Protein AF-A0A7J2YDC9-F1 (afdb_monomer_lite)

Radius of gyration: 21.72 Å; chains: 1; bounding box: 52×31×66 Å

pLDDT: mean 90.83, std 6.41, range [56.09, 98.0]

Sequence (246 aa):
MRIKGLKQSTKDVDLVVERKRSFILMKNALEKMGYRALAPREVPEVDKRLEPSGIFAKEGYPRVDIFMGLICNKFKLSPGMIQRSEKKTFGKLELYLICKEDLFLLKSITGREADDIDMVTLARSGKFDWRIVVQELYQQERLVRQHFCHPVLDSLESVMEQLGIKVPVYRELVNHATDFAIVRVLQRMRKKLTISEIARSIGDVKEYEVRRRLQQLERKKIVSTSKLKGKKVYGLGRNADVFMRG

Foldseek 3Di:
DVVVVLDPDDQAAEAEDADPVVVVVVVVVLVVVVWDWDDPVRDDPLVVQQVFPTWTDDPPDHIYGYHYQDGRLQFGCDPLQQVPWDWDDDPPDIDTHGALLVLLLVLLQSLDPVSLVVNLSSVPPDDDDPVSNVVRQVVSCLVNLHHRLVSNLVSVVSSCVVVVDDDPCNVVSVLLVLLLLQLVVQVVVVDWAALVRSCVSSPPDDSVSSVVSQVVCVVVQQKPWDDDPNGITIHGGPCVVVSSSD

Structure (mmCIF, N/CA/C/O backbone):
data_AF-A0A7J2YDC9-F1
#
_entry.id   AF-A0A7J2YDC9-F1
#
loop_
_atom_site.group_PDB
_atom_site.id
_atom_site.type_symbol
_atom_site.label_atom_id
_atom_site.label_alt_id
_atom_site.label_comp_id
_atom_site.label_asym_id
_atom_site.label_entity_id
_atom_site.label_seq_id
_atom_site.pdbx_PDB_ins_code
_atom_site.Cartn_x
_atom_site.Cartn_y
_atom_site.Cartn_z
_atom_site.occupancy
_atom_site.B_iso_or_equiv
_atom_site.auth_seq_id
_atom_site.auth_comp_id
_atom_site.auth_asym_id
_atom_site.auth_atom_id
_atom_site.pdbx_PDB_model_num
ATOM 1 N N . MET A 1 1 ? -15.360 -3.287 8.229 1.00 87.44 1 MET A N 1
ATOM 2 C CA . MET A 1 1 ? -16.443 -3.694 7.292 1.00 87.44 1 MET A CA 1
ATOM 3 C C . MET A 1 1 ? -17.818 -3.823 7.957 1.00 87.44 1 MET A C 1
ATOM 5 O O . MET A 1 1 ? -18.749 -3.207 7.458 1.00 87.44 1 MET A O 1
ATOM 9 N N . ARG A 1 2 ? -17.969 -4.543 9.084 1.00 89.88 2 ARG A N 1
ATOM 10 C CA . ARG A 1 2 ? -19.268 -4.761 9.767 1.00 89.88 2 ARG A CA 1
ATOM 11 C C . ARG A 1 2 ? -20.047 -3.479 10.110 1.00 89.88 2 ARG A C 1
ATOM 13 O O . ARG A 1 2 ? -21.208 -3.373 9.749 1.00 89.88 2 ARG A O 1
ATOM 20 N N . ILE A 1 3 ? -19.403 -2.475 10.719 1.00 88.88 3 ILE A N 1
ATOM 21 C CA . ILE A 1 3 ? -20.049 -1.182 11.061 1.00 88.88 3 ILE A CA 1
ATOM 22 C C . ILE A 1 3 ? -20.595 -0.452 9.816 1.00 88.88 3 ILE A C 1
ATOM 24 O O . ILE A 1 3 ? -21.535 0.330 9.919 1.00 88.88 3 ILE A O 1
ATOM 28 N N . LYS A 1 4 ? -20.031 -0.725 8.632 1.00 88.12 4 LYS A N 1
ATOM 29 C CA . LYS A 1 4 ? -20.489 -0.179 7.346 1.00 88.12 4 LYS A CA 1
ATOM 30 C C . LYS A 1 4 ? -21.572 -1.043 6.672 1.00 88.12 4 LYS A C 1
ATOM 32 O O . LYS A 1 4 ? -21.893 -0.795 5.519 1.00 88.12 4 LYS A O 1
ATOM 37 N N . GLY A 1 5 ? -22.091 -2.077 7.341 1.00 89.06 5 GLY A N 1
ATOM 38 C CA . GLY A 1 5 ? -23.116 -2.977 6.794 1.00 89.06 5 GLY A CA 1
ATOM 39 C C . GLY A 1 5 ? -22.616 -3.955 5.724 1.00 89.06 5 GLY A C 1
ATOM 40 O O . GLY A 1 5 ? -23.420 -4.623 5.090 1.00 89.06 5 GLY A O 1
ATOM 41 N N . LEU A 1 6 ? -21.298 -4.063 5.516 1.00 88.25 6 LEU A N 1
ATOM 42 C CA . LEU A 1 6 ? -20.710 -4.887 4.446 1.00 88.25 6 LEU A CA 1
ATOM 43 C C . LEU A 1 6 ? -20.487 -6.355 4.843 1.00 88.25 6 LEU A C 1
ATOM 45 O O . LEU A 1 6 ? -20.097 -7.165 4.012 1.00 88.25 6 LEU A O 1
ATOM 49 N N . LYS A 1 7 ? -20.669 -6.692 6.124 1.00 86.56 7 LYS A N 1
ATOM 50 C CA . LYS A 1 7 ? -20.532 -8.050 6.666 1.00 86.56 7 LYS A CA 1
ATOM 51 C C . LYS A 1 7 ? -21.511 -8.266 7.808 1.00 86.56 7 LYS A C 1
ATOM 53 O O . LYS A 1 7 ? -21.705 -7.358 8.614 1.00 86.56 7 LYS A O 1
ATOM 58 N N . GLN A 1 8 ? -22.023 -9.491 7.920 1.00 82.38 8 GLN A N 1
ATOM 59 C CA . GLN A 1 8 ? -22.908 -9.905 9.013 1.00 82.38 8 GLN A CA 1
ATOM 60 C C . GLN A 1 8 ? -22.147 -10.073 10.340 1.00 82.38 8 GLN A C 1
ATOM 62 O O . GLN A 1 8 ? -22.589 -9.607 11.392 1.00 82.38 8 GLN A O 1
ATOM 67 N N . SER A 1 9 ? -20.951 -10.665 10.293 1.00 82.31 9 SER A N 1
ATOM 68 C CA . SER A 1 9 ? -20.110 -10.915 11.468 1.00 82.31 9 SER A CA 1
ATOM 69 C C . SER A 1 9 ? -18.644 -10.542 11.222 1.00 82.31 9 SER A C 1
ATOM 71 O O . SER A 1 9 ? -18.210 -10.324 10.089 1.00 82.31 9 SER A O 1
ATOM 73 N N . THR A 1 10 ? -17.887 -10.400 12.312 1.00 81.56 10 THR A N 1
ATOM 74 C CA . THR A 1 10 ? -16.430 -10.215 12.295 1.00 81.56 10 THR A CA 1
ATOM 75 C C . THR A 1 10 ? -15.836 -11.051 13.420 1.00 81.56 10 THR A C 1
ATOM 77 O O . THR A 1 10 ? -16.389 -11.046 14.521 1.00 81.56 10 THR A O 1
ATOM 80 N N . LYS A 1 11 ? -14.770 -11.800 13.125 1.00 82.00 11 LYS A N 1
ATOM 81 C CA . LYS A 1 11 ? -14.039 -12.587 14.132 1.00 82.00 11 LYS A CA 1
ATOM 82 C C . LYS A 1 11 ? -13.163 -11.680 14.995 1.00 82.00 11 LYS A C 1
ATOM 84 O O . LYS A 1 11 ? -13.139 -11.829 16.213 1.00 82.00 11 LYS A O 1
ATOM 89 N N . ASP A 1 12 ? -12.569 -10.679 14.351 1.00 87.19 12 ASP A N 1
ATOM 90 C CA . ASP A 1 12 ? -11.615 -9.758 14.955 1.00 87.19 12 ASP A CA 1
ATOM 91 C C . ASP A 1 12 ? -12.038 -8.296 14.717 1.00 87.19 12 ASP A C 1
ATOM 93 O O . ASP A 1 12 ? -12.837 -7.984 13.818 1.00 87.19 12 ASP A O 1
ATOM 97 N N . VAL A 1 13 ? -11.530 -7.397 15.557 1.00 91.12 13 VAL A N 1
ATOM 98 C CA . VAL A 1 13 ? -11.676 -5.942 15.479 1.00 91.12 13 VAL A CA 1
ATOM 99 C C . VAL A 1 13 ? -10.283 -5.330 15.389 1.00 91.12 13 VAL A C 1
ATOM 101 O O . VAL A 1 13 ? -9.575 -5.237 16.388 1.00 91.12 13 VAL A O 1
ATOM 104 N N . ASP A 1 14 ? -9.920 -4.873 14.195 1.00 91.44 14 ASP A N 1
ATOM 105 C CA . ASP A 1 14 ? -8.660 -4.172 13.958 1.00 91.44 14 ASP A CA 1
ATOM 106 C C . ASP A 1 14 ? -8.790 -2.683 14.301 1.00 91.44 14 ASP A C 1
ATOM 108 O O . ASP A 1 14 ? -9.638 -1.968 13.753 1.00 91.44 14 ASP A O 1
ATOM 112 N N . LEU A 1 15 ? -7.929 -2.198 15.192 1.00 93.06 15 LEU A N 1
ATOM 113 C CA . LEU A 1 15 ? -7.826 -0.797 15.583 1.00 93.06 15 LEU A CA 1
ATOM 114 C C . LEU A 1 15 ? -6.444 -0.258 15.238 1.00 93.06 15 LEU A C 1
ATOM 116 O O . LEU A 1 15 ? -5.428 -0.892 15.502 1.00 93.06 15 LEU A O 1
ATOM 120 N N . VAL A 1 16 ? -6.397 0.962 14.714 1.00 93.00 16 VAL A N 1
ATOM 121 C CA . VAL A 1 16 ? -5.142 1.676 14.472 1.00 93.00 16 VAL A CA 1
ATOM 122 C C . VAL A 1 16 ? -5.115 2.913 15.350 1.00 93.00 16 VAL A C 1
ATOM 124 O O . VAL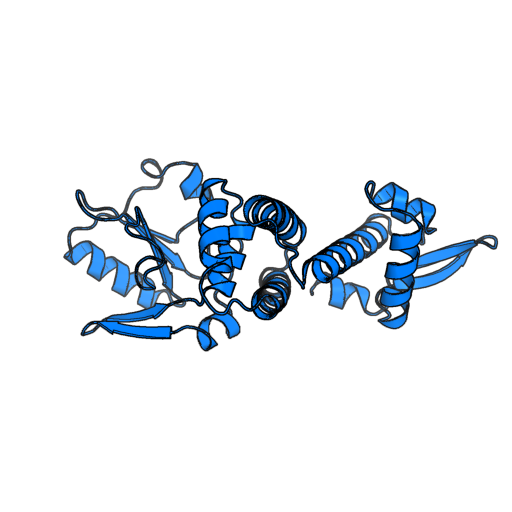 A 1 16 ? -6.082 3.673 15.395 1.00 93.00 16 VAL A O 1
ATOM 127 N N . VAL A 1 17 ? -4.007 3.120 16.056 1.00 91.88 17 VAL A N 1
ATOM 128 C CA . VAL A 1 17 ? -3.798 4.288 16.912 1.00 91.88 17 VAL A CA 1
ATOM 129 C C . VAL A 1 17 ? -2.500 4.997 16.546 1.00 91.88 17 VAL A C 1
ATOM 131 O O . VAL A 1 17 ? -1.451 4.382 16.378 1.00 91.88 17 VAL A O 1
ATOM 134 N N . GLU A 1 18 ? -2.551 6.324 16.451 1.00 86.75 18 GLU A N 1
ATOM 135 C CA . GLU A 1 18 ? -1.384 7.123 16.050 1.00 86.75 18 GLU A CA 1
ATOM 136 C C . GLU A 1 18 ? -0.359 7.302 17.174 1.00 86.75 18 GLU A C 1
ATOM 138 O O . GLU A 1 18 ? 0.821 7.536 16.923 1.00 86.75 18 GLU A O 1
ATOM 143 N N . ARG A 1 19 ? -0.806 7.252 18.435 1.00 90.19 19 ARG A N 1
ATOM 144 C CA . ARG A 1 19 ? 0.005 7.650 19.591 1.00 90.19 19 ARG A CA 1
ATOM 145 C C . ARG A 1 19 ? -0.026 6.596 20.684 1.00 90.19 19 ARG A C 1
ATOM 147 O O . ARG A 1 19 ? -1.080 6.057 21.021 1.00 90.19 19 ARG A O 1
ATOM 154 N N . LYS A 1 20 ? 1.116 6.437 21.357 1.00 92.88 20 LYS A N 1
ATOM 155 C CA . LYS A 1 20 ? 1.276 5.565 22.531 1.00 92.88 20 LYS A CA 1
ATOM 156 C C . LYS A 1 20 ? 0.263 5.856 23.640 1.00 92.88 20 LYS A C 1
ATOM 158 O O . LYS A 1 20 ? -0.226 4.934 24.282 1.00 92.88 20 LYS A O 1
ATOM 163 N N . ARG A 1 21 ? -0.107 7.126 23.843 1.00 94.38 21 ARG A N 1
ATOM 164 C CA . ARG A 1 21 ? -1.148 7.500 24.815 1.00 94.38 21 ARG A CA 1
ATOM 165 C C . ARG A 1 21 ? -2.501 6.862 24.476 1.00 94.38 21 ARG A C 1
ATOM 167 O O . ARG A 1 21 ? -3.140 6.321 25.371 1.00 94.38 21 ARG A O 1
ATOM 174 N N . SER A 1 22 ? -2.912 6.889 23.208 1.00 92.88 22 SER A N 1
ATOM 175 C CA . SER A 1 22 ? -4.166 6.275 22.753 1.00 92.88 22 SER A CA 1
ATOM 176 C C . SER A 1 22 ? -4.128 4.755 22.891 1.00 92.88 22 SER A C 1
ATOM 178 O O . SER A 1 22 ? -5.105 4.168 23.346 1.00 92.88 22 SER A O 1
ATOM 180 N N . PHE A 1 23 ? -2.982 4.132 22.593 1.00 94.56 23 PHE A N 1
ATOM 181 C CA . PHE A 1 23 ? -2.767 2.704 22.839 1.00 94.56 23 PHE A CA 1
ATOM 182 C C . PHE A 1 23 ? -2.976 2.339 24.315 1.00 94.56 23 PHE A C 1
ATOM 184 O O . PHE A 1 23 ? -3.757 1.445 24.621 1.00 94.56 23 PHE A O 1
ATOM 191 N N . ILE A 1 24 ? -2.330 3.062 25.238 1.00 95.50 24 ILE A N 1
ATOM 192 C CA . ILE A 1 24 ? -2.439 2.804 26.684 1.00 95.50 24 ILE A CA 1
ATOM 193 C C . ILE A 1 24 ? -3.881 2.992 27.171 1.00 95.50 24 ILE A C 1
ATOM 195 O O . ILE A 1 24 ? -4.385 2.170 27.933 1.00 95.50 24 ILE A O 1
ATOM 199 N N . LEU A 1 25 ? -4.560 4.053 26.725 1.00 95.00 25 LEU A N 1
ATOM 200 C CA . LEU A 1 25 ? -5.958 4.293 27.089 1.00 95.00 25 LEU A CA 1
ATOM 201 C C . LEU A 1 25 ? -6.875 3.169 26.590 1.00 95.00 25 LEU A C 1
ATOM 203 O O . LEU A 1 25 ? -7.718 2.703 27.354 1.00 95.00 25 LEU A O 1
ATOM 207 N N . MET A 1 26 ? -6.686 2.710 25.348 1.00 94.56 26 MET A N 1
ATOM 208 C CA . MET A 1 26 ? -7.468 1.611 24.779 1.00 94.56 26 MET A CA 1
ATOM 209 C C . MET A 1 26 ? -7.196 0.292 25.504 1.00 94.56 26 MET A C 1
ATOM 211 O O . MET A 1 26 ? -8.136 -0.386 25.905 1.00 94.56 26 MET A O 1
ATOM 215 N N . LYS A 1 27 ? -5.920 -0.029 25.753 1.00 95.94 27 LYS A N 1
ATOM 216 C CA . LYS A 1 27 ? -5.506 -1.196 26.539 1.00 95.94 27 LYS A CA 1
ATOM 217 C C . LYS A 1 27 ? -6.213 -1.225 27.897 1.00 95.94 27 LYS A C 1
ATOM 219 O O . LYS A 1 27 ? -6.891 -2.196 28.214 1.00 95.94 27 LYS A O 1
ATOM 224 N N . ASN A 1 28 ? -6.103 -0.143 28.669 1.00 96.25 28 ASN A N 1
ATOM 225 C CA . ASN A 1 28 ? -6.690 -0.071 30.008 1.00 96.25 28 ASN A CA 1
ATOM 226 C C . ASN A 1 28 ? -8.223 -0.186 29.971 1.00 96.25 28 ASN A C 1
ATOM 228 O O . ASN A 1 28 ? -8.826 -0.723 30.898 1.00 96.25 28 ASN A O 1
ATOM 232 N N . ALA A 1 29 ? -8.870 0.343 28.927 1.00 95.69 29 ALA A N 1
ATOM 233 C CA . ALA A 1 29 ? -10.311 0.206 28.743 1.00 95.69 29 ALA A CA 1
ATOM 234 C C . ALA A 1 29 ? -10.708 -1.248 28.440 1.00 95.69 29 ALA A C 1
ATOM 236 O O . ALA A 1 29 ? -11.622 -1.765 29.078 1.00 95.69 29 ALA A O 1
ATOM 237 N N . LEU A 1 30 ? -9.993 -1.921 27.533 1.00 96.38 30 LEU A N 1
ATOM 238 C CA . LEU A 1 30 ? -10.213 -3.332 27.207 1.00 96.38 30 LEU A CA 1
ATOM 239 C C . LEU A 1 30 ? -10.017 -4.230 28.436 1.00 96.38 30 LEU A C 1
ATOM 241 O O . LEU A 1 30 ? -10.878 -5.058 28.728 1.00 96.38 30 LEU A O 1
ATOM 245 N N . GLU A 1 31 ? -8.947 -4.019 29.205 1.00 96.44 31 GLU A N 1
ATOM 246 C CA . GLU A 1 31 ? -8.682 -4.764 30.445 1.00 96.44 31 GLU A CA 1
ATOM 247 C C . GLU A 1 31 ? -9.806 -4.577 31.473 1.00 96.44 31 GLU A C 1
ATOM 249 O O . GLU A 1 31 ? -10.312 -5.553 32.025 1.00 96.44 31 GLU A O 1
ATOM 254 N N . LYS A 1 32 ? -10.299 -3.344 31.661 1.00 96.75 32 LYS A N 1
ATOM 255 C CA . LYS A 1 32 ? -11.465 -3.068 32.524 1.00 96.75 32 LYS A CA 1
ATOM 256 C C . LYS A 1 32 ? -12.760 -3.716 32.028 1.00 96.75 32 LYS A C 1
ATOM 258 O O . LYS A 1 32 ? -13.646 -3.986 32.832 1.00 96.75 32 LYS A O 1
ATOM 263 N N . MET A 1 33 ? -12.884 -3.966 30.726 1.00 95.62 33 MET A N 1
ATOM 264 C CA . MET A 1 33 ? -14.012 -4.695 30.131 1.00 95.62 33 MET A CA 1
ATOM 265 C C . MET A 1 33 ? -13.858 -6.225 30.228 1.00 95.62 33 MET A C 1
ATOM 267 O O . MET A 1 33 ? -14.744 -6.961 29.774 1.00 95.62 33 MET A O 1
ATOM 271 N N . GLY A 1 34 ? -12.758 -6.711 30.811 1.00 97.06 34 GLY A N 1
ATOM 272 C CA . GLY A 1 34 ? -12.459 -8.130 30.995 1.00 97.06 34 GLY A CA 1
ATOM 273 C C . GLY A 1 34 ? -11.733 -8.781 29.818 1.00 97.06 34 GLY A C 1
ATOM 274 O O . GLY A 1 34 ? -11.721 -10.005 29.727 1.00 97.06 34 GLY A O 1
ATOM 275 N N . TYR A 1 35 ? -11.160 -8.000 28.897 1.00 97.62 35 TYR A N 1
ATOM 276 C CA . TYR A 1 35 ? -10.233 -8.544 27.904 1.00 97.62 35 TYR A CA 1
ATOM 277 C C . TYR A 1 35 ? -8.864 -8.797 28.527 1.00 97.62 35 TYR A C 1
ATOM 279 O O . TYR A 1 35 ? -8.388 -8.025 29.356 1.00 97.62 35 TYR A O 1
ATOM 287 N N . ARG A 1 36 ? -8.190 -9.844 28.057 1.00 96.25 36 ARG A N 1
ATOM 288 C CA . ARG A 1 36 ? -6.817 -10.173 28.432 1.00 96.25 36 ARG A CA 1
ATOM 289 C C . ARG A 1 36 ? -5.886 -9.952 27.247 1.00 96.25 36 ARG A C 1
ATOM 291 O O . ARG A 1 36 ? -6.188 -10.388 26.138 1.00 96.25 36 ARG A O 1
ATOM 298 N N . ALA A 1 37 ? -4.741 -9.318 27.491 1.00 94.50 37 ALA A N 1
ATOM 299 C CA . ALA A 1 37 ? -3.659 -9.272 26.513 1.00 94.50 37 ALA A CA 1
ATOM 300 C C . ALA A 1 37 ? -3.081 -10.683 26.298 1.00 94.50 37 ALA A C 1
ATOM 302 O O . ALA A 1 37 ? -2.731 -11.368 27.265 1.00 94.50 37 ALA A O 1
ATOM 303 N N . LEU A 1 38 ? -2.980 -11.119 25.043 1.00 92.88 38 LEU A N 1
ATOM 304 C CA . LEU A 1 38 ? -2.372 -12.401 24.696 1.00 92.88 38 LEU A CA 1
ATOM 305 C C . LEU A 1 38 ? -0.846 -12.296 24.720 1.00 92.88 38 LEU A C 1
ATOM 307 O O . LEU A 1 38 ? -0.263 -11.351 24.184 1.00 92.88 38 LEU A O 1
ATOM 311 N N . ALA A 1 39 ? -0.188 -13.281 25.327 1.00 88.00 39 ALA A N 1
ATOM 312 C CA . ALA A 1 39 ? 1.258 -13.418 25.245 1.00 88.00 39 ALA A CA 1
ATOM 313 C C . ALA A 1 39 ? 1.664 -13.901 23.840 1.00 88.00 39 ALA A C 1
ATOM 315 O O . ALA A 1 39 ? 0.905 -14.640 23.213 1.00 88.00 39 ALA A O 1
ATOM 316 N N . PRO A 1 40 ? 2.884 -13.597 23.355 1.00 83.06 40 PRO A N 1
ATOM 317 C CA . PRO A 1 40 ? 3.324 -14.004 22.018 1.00 83.06 40 PRO A CA 1
ATOM 318 C C . PRO A 1 40 ? 3.157 -15.502 21.734 1.00 83.06 40 PRO A C 1
ATOM 320 O O . PRO A 1 40 ? 2.786 -15.886 20.634 1.00 83.06 40 PRO A O 1
ATOM 323 N N . ARG A 1 41 ? 3.368 -16.367 22.731 1.00 85.31 41 ARG A N 1
ATOM 324 C CA . ARG A 1 41 ? 3.188 -17.824 22.600 1.00 85.31 41 ARG A CA 1
ATOM 325 C C . ARG A 1 41 ? 1.744 -18.269 22.325 1.00 85.31 41 ARG A C 1
ATOM 327 O O . ARG A 1 41 ? 1.544 -19.385 21.874 1.00 85.31 41 ARG A O 1
ATOM 334 N N . GLU A 1 42 ? 0.762 -17.421 22.615 1.00 86.06 42 GLU A N 1
ATOM 335 C CA . GLU A 1 42 ? -0.672 -17.704 22.457 1.00 86.06 42 GLU A CA 1
ATOM 336 C C . GLU A 1 42 ? -1.220 -17.214 21.108 1.00 86.06 42 GLU A C 1
ATOM 338 O O . GLU A 1 42 ? -2.369 -17.483 20.770 1.00 86.06 42 GLU A O 1
ATOM 343 N N . VAL A 1 43 ? -0.413 -16.475 20.342 1.00 84.06 43 VAL A N 1
ATOM 344 C CA . VAL A 1 43 ? -0.810 -15.884 19.062 1.00 84.06 43 VAL A CA 1
ATOM 345 C C . VAL A 1 43 ? -0.441 -16.843 17.922 1.00 84.06 43 VAL A C 1
ATOM 347 O O . VAL A 1 43 ? 0.712 -17.281 17.862 1.00 84.06 43 VAL A O 1
ATOM 350 N N . PRO A 1 44 ? -1.360 -17.161 16.992 1.00 82.56 44 PRO A N 1
ATOM 351 C CA . PRO A 1 44 ? -1.036 -17.944 15.802 1.00 82.56 44 PRO A CA 1
ATOM 352 C C . PRO A 1 44 ? 0.068 -17.293 14.956 1.00 82.56 44 PRO A C 1
ATOM 354 O O . PRO A 1 44 ? 0.099 -16.074 14.794 1.00 82.56 44 PRO A O 1
ATOM 357 N N . GLU A 1 45 ? 0.947 -18.092 14.343 1.00 80.38 45 GLU A N 1
ATOM 358 C CA . GLU A 1 45 ? 2.058 -17.576 13.517 1.00 80.38 45 GLU A CA 1
ATOM 359 C C . GLU A 1 45 ? 1.596 -16.677 12.363 1.00 80.38 45 GLU A C 1
ATOM 361 O O . GLU A 1 45 ? 2.258 -15.698 12.023 1.00 80.38 45 GLU A O 1
ATOM 366 N N . VAL A 1 46 ? 0.435 -16.974 11.776 1.00 75.00 46 VAL A N 1
ATOM 367 C CA . VAL A 1 46 ? -0.158 -16.154 10.709 1.00 75.00 46 VAL A CA 1
ATOM 368 C C . VAL A 1 46 ? -0.513 -14.742 11.182 1.00 75.00 46 VAL A C 1
ATOM 370 O O . VAL A 1 46 ? -0.337 -13.792 10.424 1.00 75.00 46 VAL A O 1
ATOM 373 N N . ASP A 1 47 ? -0.936 -14.595 12.439 1.00 77.94 47 ASP A N 1
ATOM 374 C CA . ASP A 1 47 ? -1.296 -13.310 13.042 1.00 77.94 47 ASP A CA 1
ATOM 375 C C . ASP A 1 47 ? -0.058 -12.576 13.574 1.00 77.94 47 ASP A C 1
ATOM 377 O O . ASP A 1 47 ? 0.025 -11.352 13.482 1.00 77.94 47 ASP A O 1
ATOM 381 N N . LYS A 1 48 ? 0.960 -13.311 14.051 1.00 77.12 48 LYS A N 1
ATOM 382 C CA . LYS A 1 48 ? 2.252 -12.724 14.453 1.00 77.12 48 LYS A CA 1
ATOM 383 C C . LYS A 1 48 ? 2.908 -11.943 13.324 1.00 77.12 48 LYS A C 1
ATOM 385 O O . LYS A 1 48 ? 3.469 -10.885 13.578 1.00 77.12 48 LYS A O 1
ATOM 390 N N . ARG A 1 49 ? 2.801 -12.425 12.080 1.00 75.88 49 ARG A N 1
ATOM 391 C CA . ARG A 1 49 ? 3.350 -11.748 10.889 1.00 75.88 49 ARG A CA 1
ATOM 392 C C . ARG A 1 49 ? 2.736 -10.371 10.628 1.00 75.88 49 ARG A C 1
ATOM 394 O O . ARG A 1 49 ? 3.334 -9.579 9.906 1.00 75.88 49 ARG A O 1
ATOM 401 N N . LEU A 1 50 ? 1.554 -10.091 11.180 1.00 77.25 50 LEU A N 1
ATOM 402 C CA . LEU A 1 50 ? 0.913 -8.780 11.081 1.00 77.25 50 LEU A CA 1
ATOM 403 C C . LEU A 1 50 ? 1.483 -7.788 12.113 1.00 77.25 50 LEU A C 1
ATOM 405 O O . LEU A 1 50 ? 1.253 -6.589 11.991 1.00 77.25 50 LEU A O 1
ATOM 409 N N . GLU A 1 51 ? 2.230 -8.267 13.110 1.00 81.19 51 GLU A N 1
ATOM 410 C CA . GLU A 1 51 ? 2.852 -7.472 14.179 1.00 81.19 51 GLU A CA 1
ATOM 411 C C . GLU A 1 51 ? 1.938 -6.393 14.801 1.00 81.19 51 GLU A C 1
ATOM 413 O O . GLU A 1 51 ? 2.304 -5.215 14.884 1.00 81.19 51 GLU A O 1
ATOM 418 N N . PRO A 1 52 ? 0.730 -6.758 15.274 1.00 84.25 52 PRO A N 1
ATOM 419 C CA . PRO A 1 52 ? -0.051 -5.848 16.098 1.00 84.25 52 PRO A CA 1
ATOM 420 C C . PRO A 1 52 ? 0.729 -5.482 17.366 1.00 84.25 52 PRO A C 1
ATOM 422 O O . PRO A 1 52 ? 1.392 -6.307 17.993 1.00 84.25 52 PRO A O 1
ATOM 425 N N . SER A 1 53 ? 0.604 -4.227 17.788 1.00 90.00 53 SER A N 1
ATOM 426 C CA . SER A 1 53 ? 1.207 -3.717 19.024 1.00 90.00 53 SER A CA 1
ATOM 427 C C . SER A 1 53 ? 0.558 -4.298 20.285 1.00 90.00 53 SER A C 1
ATOM 429 O O . SER A 1 53 ? 1.143 -4.235 21.366 1.00 90.00 53 SER A O 1
ATOM 431 N N . GLY A 1 54 ? -0.648 -4.855 20.166 1.00 91.94 54 GLY A N 1
ATOM 432 C CA . GLY A 1 54 ? -1.284 -5.657 21.204 1.00 91.94 54 GLY A CA 1
ATOM 433 C C . GLY A 1 54 ? -2.474 -6.439 20.659 1.00 91.94 54 GLY A C 1
ATOM 434 O O . GLY A 1 54 ? -3.229 -5.917 19.844 1.00 91.94 54 GLY A O 1
ATOM 435 N N . ILE A 1 55 ? -2.637 -7.672 21.136 1.00 94.44 55 ILE A N 1
ATOM 436 C CA . ILE A 1 55 ? -3.780 -8.538 20.833 1.00 94.44 55 ILE A CA 1
ATOM 437 C C . ILE A 1 55 ? -4.525 -8.800 22.134 1.00 94.44 55 ILE A C 1
ATOM 439 O O . ILE A 1 55 ? -3.921 -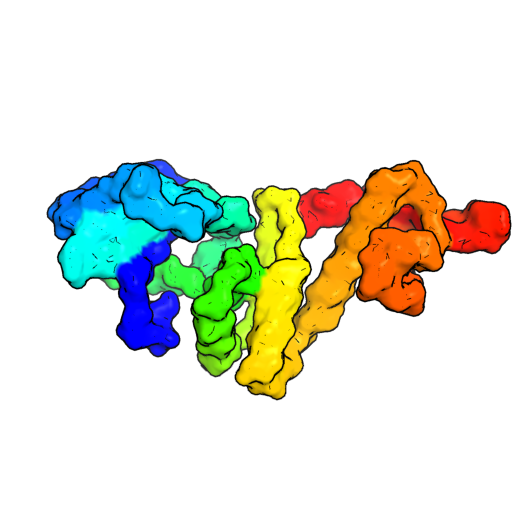9.211 23.127 1.00 94.44 55 ILE A O 1
ATOM 443 N N . PHE A 1 56 ? -5.833 -8.574 22.123 1.00 95.94 56 PHE A N 1
ATOM 444 C CA . PHE A 1 56 ? -6.692 -8.685 23.292 1.00 95.94 56 PHE A CA 1
ATOM 445 C C . PHE A 1 56 ? -7.844 -9.638 23.005 1.00 95.94 56 PHE A C 1
ATOM 447 O O . PHE A 1 56 ? -8.554 -9.482 22.015 1.00 95.94 56 PHE A O 1
ATOM 454 N N . ALA A 1 57 ? -8.062 -10.609 23.888 1.00 95.31 57 ALA A N 1
ATOM 455 C CA . ALA A 1 57 ? -9.127 -11.593 23.739 1.00 95.31 57 ALA A CA 1
ATOM 456 C C . ALA A 1 57 ? -10.002 -11.662 24.991 1.00 95.31 57 ALA A C 1
ATOM 458 O O . ALA A 1 57 ? -9.529 -11.483 26.116 1.00 95.31 57 ALA A O 1
ATOM 459 N N . LYS A 1 58 ? -11.285 -11.945 24.776 1.00 95.06 58 LYS A N 1
ATOM 460 C CA . LYS A 1 58 ? -12.270 -12.232 25.815 1.00 95.06 58 LYS A CA 1
ATOM 461 C C . LYS A 1 58 ? -13.205 -13.313 25.291 1.00 95.06 58 LYS A C 1
ATOM 463 O O . LYS A 1 58 ? -13.710 -13.199 24.178 1.00 95.06 58 LYS A O 1
ATOM 468 N N . GLU A 1 59 ? -13.429 -14.350 26.085 1.00 92.62 59 GLU A N 1
ATOM 469 C CA . GLU A 1 59 ? -14.313 -15.449 25.703 1.00 92.62 59 GLU A CA 1
ATOM 470 C C . GLU A 1 59 ? -15.728 -14.941 25.383 1.00 92.62 59 GLU A C 1
ATOM 472 O O . GLU A 1 59 ? -16.267 -14.092 26.094 1.00 92.62 59 GLU A O 1
ATOM 477 N N . GLY A 1 60 ? -16.306 -15.420 24.278 1.00 91.44 60 GLY A N 1
ATOM 478 C CA . GLY A 1 60 ? -17.619 -14.983 23.791 1.00 91.44 60 GLY A CA 1
ATOM 479 C C . GLY A 1 60 ? -17.638 -13.622 23.080 1.00 91.44 60 GLY A C 1
ATOM 480 O O . GLY A 1 60 ? -18.703 -13.194 22.635 1.00 91.44 60 GLY A O 1
ATOM 481 N N . TYR A 1 61 ? -16.493 -12.947 22.930 1.00 92.56 61 TYR A N 1
ATOM 482 C CA . TYR A 1 61 ? -16.380 -11.661 22.235 1.00 92.56 61 TYR A CA 1
ATOM 483 C C . TYR A 1 61 ? -15.326 -11.703 21.114 1.00 92.56 61 TYR A C 1
ATOM 485 O O . TYR A 1 61 ? -14.395 -12.507 21.175 1.00 92.56 61 TYR A O 1
ATOM 493 N N . PRO A 1 62 ? -15.442 -10.836 20.086 1.00 92.31 62 PRO A N 1
ATOM 494 C CA . PRO A 1 62 ? -14.416 -10.704 19.054 1.00 92.31 62 PRO A CA 1
ATOM 495 C C . PRO A 1 62 ? -13.047 -10.345 19.639 1.00 92.31 62 PRO A C 1
ATOM 497 O O . PRO A 1 62 ? -12.964 -9.537 20.565 1.00 92.31 62 PRO A O 1
ATOM 500 N N . ARG A 1 63 ? -11.973 -10.890 19.061 1.00 93.25 63 ARG A N 1
ATOM 501 C CA . ARG A 1 63 ? -10.597 -10.471 19.371 1.00 93.25 63 ARG A CA 1
ATOM 502 C C . ARG A 1 63 ? -10.394 -9.014 18.955 1.00 93.25 63 ARG A C 1
ATOM 504 O O . ARG A 1 63 ? -11.002 -8.560 17.989 1.00 93.25 63 ARG A O 1
ATOM 511 N N . VAL A 1 64 ? -9.542 -8.278 19.661 1.00 94.94 64 VAL A N 1
ATOM 512 C CA . VAL A 1 64 ? -9.181 -6.898 19.317 1.00 94.94 64 VAL A CA 1
ATOM 513 C C . VAL A 1 64 ? -7.683 -6.813 19.059 1.00 94.94 64 VAL A C 1
ATOM 515 O O . VAL A 1 64 ? -6.884 -7.039 19.970 1.00 94.94 64 VAL A O 1
ATOM 518 N N . ASP A 1 65 ? -7.321 -6.425 17.841 1.00 93.38 65 ASP A N 1
ATOM 519 C CA . ASP A 1 65 ? -5.937 -6.261 17.402 1.00 93.38 65 ASP A CA 1
ATOM 520 C C . ASP A 1 65 ? -5.645 -4.763 17.283 1.00 93.38 65 ASP A C 1
ATOM 522 O O . ASP A 1 65 ? -6.333 -4.041 16.561 1.00 93.38 65 ASP A O 1
ATOM 526 N N . ILE A 1 66 ? -4.652 -4.262 18.020 1.00 94.31 66 ILE A N 1
ATOM 527 C CA . ILE A 1 66 ? -4.294 -2.840 18.019 1.00 94.31 66 ILE A CA 1
ATOM 528 C C . ILE A 1 66 ? -2.940 -2.643 17.348 1.00 94.31 66 ILE A C 1
ATOM 530 O O . ILE A 1 66 ? -1.922 -3.135 17.831 1.00 94.31 66 ILE A O 1
ATOM 534 N N . PHE A 1 67 ? -2.914 -1.840 16.291 1.00 92.75 67 PHE A N 1
ATOM 535 C CA . PHE A 1 67 ? -1.723 -1.438 15.552 1.00 92.75 67 PHE A CA 1
ATOM 536 C C . PHE A 1 67 ? -1.323 -0.004 15.912 1.00 92.75 67 PHE A C 1
ATOM 538 O O . PHE A 1 67 ? -2.155 0.907 15.896 1.00 92.75 67 PHE A O 1
ATOM 545 N N . MET A 1 68 ? -0.044 0.219 16.215 1.00 90.06 68 MET A N 1
ATOM 546 C CA . MET A 1 68 ? 0.517 1.545 16.471 1.00 90.06 68 MET A CA 1
ATOM 547 C C . MET A 1 68 ? 1.668 1.826 15.502 1.00 90.06 68 MET A C 1
ATOM 549 O O . MET A 1 68 ? 2.671 1.118 15.476 1.00 90.06 68 MET A O 1
ATOM 553 N N . GLY A 1 69 ? 1.546 2.902 14.724 1.00 80.69 69 GLY A N 1
ATOM 554 C CA . GLY A 1 69 ? 2.556 3.314 13.745 1.00 80.69 69 GLY A CA 1
ATOM 555 C C . GLY A 1 69 ? 2.443 2.580 12.406 1.00 80.69 69 GLY A C 1
ATOM 556 O O . GLY A 1 69 ? 2.048 3.203 11.419 1.00 80.69 69 GLY A O 1
ATOM 557 N N . LEU A 1 70 ? 2.786 1.287 12.370 1.00 83.31 70 LEU A N 1
ATOM 558 C CA . LEU A 1 70 ? 2.628 0.434 11.186 1.00 83.31 70 LEU A CA 1
ATOM 559 C C . LEU A 1 70 ? 1.417 -0.493 11.328 1.00 83.31 70 LEU A C 1
ATOM 561 O O . LEU A 1 70 ? 1.159 -1.037 12.398 1.00 83.31 70 LEU A O 1
ATOM 565 N N . ILE A 1 71 ? 0.692 -0.685 10.229 1.00 85.12 71 ILE A N 1
ATOM 566 C CA . ILE A 1 71 ? -0.408 -1.641 10.104 1.00 85.12 71 ILE A CA 1
ATOM 567 C C . ILE A 1 71 ? 0.128 -2.833 9.310 1.00 85.12 71 ILE A C 1
ATOM 569 O O . ILE A 1 71 ? 0.604 -2.661 8.181 1.00 85.12 71 ILE A O 1
ATOM 573 N N . CYS A 1 72 ? 0.072 -4.034 9.890 1.00 80.62 72 CYS A N 1
ATOM 574 C CA . CYS A 1 72 ? 0.519 -5.269 9.235 1.00 80.62 72 CYS A CA 1
ATOM 575 C C . CYS A 1 72 ? 1.974 -5.220 8.720 1.00 80.62 72 CYS A C 1
ATOM 577 O O . CYS A 1 72 ? 2.275 -5.840 7.703 1.00 80.62 72 CYS A O 1
ATOM 579 N N . ASN A 1 73 ? 2.849 -4.414 9.341 1.00 77.75 73 ASN A N 1
ATOM 580 C CA . ASN A 1 73 ? 4.223 -4.128 8.892 1.00 77.75 73 ASN A CA 1
ATOM 581 C C . ASN A 1 73 ? 4.405 -3.614 7.458 1.00 77.75 73 ASN A C 1
ATOM 583 O O . ASN A 1 73 ? 5.526 -3.552 6.953 1.00 77.75 73 ASN A O 1
ATOM 587 N N . LYS A 1 74 ? 3.319 -3.212 6.800 1.00 82.06 74 LYS A N 1
ATOM 588 C CA . LYS A 1 74 ? 3.334 -2.798 5.392 1.00 82.06 74 LYS A CA 1
ATOM 589 C C . LYS A 1 74 ? 2.748 -1.406 5.179 1.00 82.06 74 LYS A C 1
ATOM 591 O O . LYS A 1 74 ? 3.141 -0.724 4.243 1.00 82.06 74 LYS A O 1
ATOM 596 N N . PHE A 1 75 ? 1.844 -0.971 6.054 1.00 86.06 75 PHE A N 1
ATOM 597 C CA . PHE A 1 75 ? 1.085 0.270 5.904 1.00 86.06 75 PHE A CA 1
ATOM 598 C C . PHE A 1 75 ? 1.396 1.281 6.991 1.00 86.06 75 PHE A C 1
ATOM 600 O O . PHE A 1 75 ? 1.653 0.914 8.134 1.00 86.06 75 PHE A O 1
ATOM 607 N N . LYS A 1 76 ? 1.260 2.563 6.664 1.00 89.75 76 LYS A N 1
ATOM 608 C CA . LYS A 1 76 ? 1.109 3.640 7.648 1.00 89.75 76 LYS A CA 1
ATOM 609 C C . LYS A 1 76 ? -0.281 4.240 7.534 1.00 89.75 76 LYS A C 1
ATOM 611 O O . LYS A 1 76 ? -0.822 4.345 6.438 1.00 89.75 76 LYS A O 1
ATOM 616 N N . LEU A 1 77 ? -0.834 4.703 8.651 1.00 90.19 77 LEU A N 1
ATOM 617 C CA . LEU A 1 77 ? -2.029 5.540 8.608 1.00 90.19 77 LEU A CA 1
ATOM 618 C C . LEU A 1 77 ? -1.658 6.889 7.970 1.00 90.19 77 LEU A C 1
ATOM 620 O O . LEU A 1 77 ? -0.990 7.711 8.596 1.00 90.19 77 LEU A O 1
ATOM 624 N N . SER A 1 78 ? -2.008 7.082 6.698 1.00 92.31 78 SER A N 1
ATOM 625 C CA . SER A 1 78 ? -1.623 8.282 5.953 1.00 92.31 78 SER A CA 1
ATOM 626 C C . SER A 1 78 ? -2.582 9.449 6.227 1.00 92.31 78 SER A C 1
ATOM 628 O O . SER A 1 78 ? -3.747 9.228 6.573 1.00 92.31 78 SER A O 1
ATOM 630 N N . PRO A 1 79 ? -2.151 10.706 6.007 1.00 92.31 79 PRO A N 1
ATOM 631 C CA . PRO A 1 79 ? -3.055 11.854 6.074 1.00 92.31 79 PRO A CA 1
ATOM 632 C C . PRO A 1 79 ? -4.272 11.720 5.148 1.00 92.31 79 PRO A C 1
ATOM 634 O O . PRO A 1 79 ? -5.363 12.154 5.508 1.00 92.31 79 PRO A O 1
ATOM 637 N N . GLY A 1 80 ? -4.103 11.081 3.983 1.00 94.31 80 GLY A N 1
ATOM 638 C CA . GLY A 1 80 ? -5.190 10.826 3.039 1.00 94.31 80 GLY A CA 1
ATOM 639 C C . GLY A 1 80 ? -6.238 9.870 3.608 1.00 94.31 80 GLY A C 1
ATOM 640 O O . GLY A 1 80 ? -7.430 10.171 3.552 1.00 94.31 80 GLY A O 1
ATOM 641 N N . MET A 1 81 ? -5.798 8.768 4.223 1.00 94.50 81 MET A N 1
ATOM 642 C CA . MET A 1 81 ? -6.696 7.816 4.889 1.00 94.50 81 MET A CA 1
ATOM 643 C C . MET A 1 81 ? -7.478 8.477 6.028 1.00 94.50 81 MET A C 1
ATOM 645 O O . MET A 1 81 ? -8.682 8.263 6.166 1.00 94.50 81 MET A O 1
ATOM 649 N N . ILE A 1 82 ? -6.806 9.312 6.831 1.00 92.75 82 ILE A N 1
ATOM 650 C CA . ILE A 1 82 ? -7.438 10.049 7.934 1.00 92.75 82 ILE A CA 1
ATOM 651 C C . ILE A 1 82 ? -8.493 11.013 7.388 1.00 92.75 82 ILE A C 1
ATOM 653 O O . ILE A 1 82 ? -9.626 11.015 7.865 1.00 92.75 82 ILE A O 1
ATOM 657 N N . GLN A 1 83 ? -8.158 11.795 6.361 1.00 95.44 83 GLN A N 1
ATOM 658 C CA . GLN A 1 83 ? -9.073 12.772 5.772 1.00 95.44 83 GLN A CA 1
ATOM 659 C C . GLN A 1 83 ? -10.335 12.124 5.185 1.00 95.44 83 GLN A C 1
ATOM 661 O O . GLN A 1 83 ? -11.418 12.694 5.279 1.00 95.44 83 GLN A O 1
ATOM 666 N N . ARG A 1 84 ? -10.204 10.935 4.585 1.00 95.75 84 ARG A N 1
ATOM 667 C CA . ARG A 1 84 ? -11.328 10.177 4.010 1.00 95.75 84 ARG A CA 1
ATOM 668 C C . ARG A 1 84 ? -12.104 9.355 5.038 1.00 95.75 84 ARG A C 1
ATOM 670 O O . ARG A 1 84 ? -13.109 8.734 4.684 1.00 95.75 84 ARG A O 1
ATOM 677 N N . SER A 1 85 ? -11.633 9.295 6.281 1.00 94.81 85 SER A N 1
ATOM 678 C CA . SER A 1 85 ? -12.274 8.494 7.316 1.00 94.81 85 SER A CA 1
ATOM 679 C C . SER A 1 85 ? -13.602 9.104 7.764 1.00 94.81 85 SER A C 1
ATOM 681 O O . SER A 1 85 ? -13.786 10.317 7.833 1.00 94.81 85 SER A O 1
ATOM 683 N N . GLU A 1 86 ? -14.552 8.233 8.080 1.00 94.62 86 GLU A N 1
ATOM 684 C CA . GLU A 1 86 ? -15.866 8.626 8.581 1.00 94.62 86 GLU A CA 1
ATOM 685 C C . GLU A 1 86 ? -15.859 8.573 10.111 1.00 94.62 86 GLU A C 1
ATOM 687 O O . GLU A 1 86 ? -15.685 7.500 10.697 1.00 94.62 86 GLU A O 1
ATOM 692 N N . LYS A 1 87 ? -16.067 9.718 10.766 1.00 94.94 87 LYS A N 1
ATOM 693 C CA . LYS A 1 87 ? -16.160 9.788 12.227 1.00 94.94 87 LYS A CA 1
ATOM 694 C C . LYS A 1 87 ? -17.499 9.225 12.716 1.00 94.94 87 LYS A C 1
ATOM 696 O O . LYS A 1 87 ? -18.559 9.648 12.261 1.00 94.94 87 LYS A O 1
ATOM 701 N N . LYS A 1 88 ? -17.455 8.331 13.704 1.00 93.94 88 LYS A N 1
ATOM 702 C CA . LYS A 1 88 ? -18.606 7.879 14.496 1.00 93.94 88 LYS A CA 1
ATOM 703 C C . LYS A 1 88 ? -18.323 8.043 15.982 1.00 93.94 88 LYS A C 1
ATOM 705 O O . LYS A 1 88 ? -17.257 7.659 16.456 1.00 93.94 88 LYS A O 1
ATOM 710 N N . THR A 1 89 ? -19.298 8.563 16.718 1.00 94.75 89 THR A N 1
ATOM 711 C CA . THR A 1 89 ? -19.181 8.788 18.162 1.00 94.75 89 THR A CA 1
ATOM 712 C C . THR A 1 89 ? -20.099 7.836 18.919 1.00 94.75 89 THR A C 1
ATOM 714 O O . THR A 1 89 ? -21.295 7.769 18.647 1.00 94.75 89 THR A O 1
ATOM 717 N N . PHE A 1 90 ? -19.536 7.122 19.891 1.00 89.38 90 PHE A N 1
ATOM 718 C CA . PHE A 1 90 ? -20.231 6.206 20.792 1.00 89.38 90 PHE A CA 1
ATOM 719 C C . PHE A 1 90 ? -19.939 6.611 22.240 1.00 89.38 90 PHE A C 1
ATOM 721 O O . PHE A 1 90 ? -18.973 6.154 22.854 1.00 89.38 90 PHE A O 1
ATOM 728 N N . GLY A 1 91 ? -20.748 7.520 22.789 1.00 91.62 91 GLY A N 1
ATOM 729 C CA . GLY A 1 91 ? -20.495 8.095 24.111 1.00 91.62 91 GLY A CA 1
ATOM 730 C C . GLY A 1 91 ? -19.128 8.787 24.162 1.00 91.62 91 GLY A C 1
ATOM 731 O O . GLY A 1 91 ? -18.916 9.784 23.482 1.00 91.62 91 GLY A O 1
ATOM 732 N N . LYS A 1 92 ? -18.191 8.243 24.951 1.00 88.69 92 LYS A N 1
ATOM 733 C CA . LYS A 1 92 ? -16.817 8.771 25.090 1.00 88.69 92 LYS A CA 1
ATOM 734 C C . LYS A 1 92 ? -15.839 8.256 24.025 1.00 88.69 92 LYS A C 1
ATOM 736 O O . LYS A 1 92 ? -14.678 8.656 24.032 1.00 88.69 92 LYS A O 1
ATOM 741 N N . LEU A 1 93 ? -16.270 7.336 23.161 1.00 89.25 93 LEU A N 1
ATOM 742 C CA . LEU A 1 93 ? -15.435 6.732 22.130 1.00 89.25 93 LEU A CA 1
ATOM 743 C C . LEU A 1 93 ? -15.661 7.429 20.789 1.00 89.25 93 LEU A C 1
ATOM 745 O O . LEU A 1 93 ? -16.768 7.415 20.256 1.00 89.25 93 LEU A O 1
ATOM 749 N N . GLU A 1 94 ? -14.594 7.977 20.218 1.00 92.50 94 GLU A N 1
ATOM 750 C CA . GLU A 1 94 ? -14.579 8.439 18.832 1.00 92.50 94 GLU A CA 1
ATOM 751 C C . GLU A 1 94 ? -13.881 7.399 17.956 1.00 92.50 94 GLU A C 1
ATOM 753 O O . GLU A 1 94 ? -12.725 7.047 18.194 1.00 92.50 94 GLU A O 1
ATOM 758 N N . LEU A 1 95 ? -14.587 6.907 16.942 1.00 92.12 95 LEU A N 1
ATOM 759 C CA . LEU A 1 95 ? -14.064 5.984 15.943 1.00 92.12 95 LEU A CA 1
ATOM 760 C C . LEU A 1 95 ? -13.968 6.682 14.595 1.00 92.12 95 LEU A C 1
ATOM 762 O O . LEU A 1 95 ? -14.909 7.339 14.162 1.00 92.12 95 LEU A O 1
ATOM 766 N N . TYR A 1 96 ? -12.855 6.469 13.907 1.00 94.00 96 TYR A N 1
ATOM 767 C CA . TYR A 1 96 ? -12.640 6.936 12.544 1.00 94.00 96 TYR A CA 1
ATOM 768 C C . TYR A 1 96 ? -12.613 5.712 11.634 1.00 94.00 96 TYR A C 1
ATOM 770 O O . TYR A 1 96 ? -11.695 4.895 11.679 1.00 94.00 96 TYR A O 1
ATOM 778 N N . LEU A 1 97 ? -13.677 5.533 10.855 1.00 94.25 97 LEU A N 1
ATOM 779 C CA . LEU A 1 97 ? -13.838 4.378 9.986 1.00 94.25 97 LEU A CA 1
ATOM 780 C C . LEU A 1 97 ? -13.126 4.635 8.659 1.00 94.25 97 LEU A C 1
ATOM 782 O O . LEU A 1 97 ? -13.589 5.451 7.860 1.00 94.25 97 LEU A O 1
ATOM 786 N N . ILE A 1 98 ? -12.046 3.892 8.412 1.00 93.44 98 ILE A N 1
ATOM 787 C CA . ILE A 1 98 ? -11.305 3.897 7.143 1.00 93.44 98 ILE A CA 1
ATOM 788 C C . ILE A 1 98 ? -12.271 3.654 5.967 1.00 93.44 98 ILE A C 1
ATOM 790 O O . ILE A 1 98 ? -13.220 2.861 6.081 1.00 93.44 98 ILE A O 1
ATOM 794 N N . CYS A 1 99 ? -12.070 4.368 4.854 1.00 94.19 99 CYS A N 1
ATOM 795 C CA . CYS A 1 99 ? -12.922 4.236 3.674 1.00 94.19 99 CYS A CA 1
ATOM 796 C C . CYS A 1 99 ? -12.731 2.872 2.983 1.00 94.19 99 CYS A C 1
ATOM 798 O O . CYS A 1 99 ? -11.853 2.081 3.328 1.00 94.19 99 CYS A O 1
ATOM 800 N N . LYS A 1 100 ? -13.604 2.549 2.027 1.00 95.00 100 LYS A N 1
ATOM 801 C CA . LYS A 1 100 ? -13.631 1.212 1.417 1.00 95.00 100 LYS A CA 1
ATOM 802 C C . LYS A 1 100 ? -12.421 0.969 0.522 1.00 95.00 100 LYS A C 1
ATOM 804 O O . LYS A 1 100 ? -11.918 -0.144 0.483 1.00 95.00 100 LYS A O 1
ATOM 809 N N . GLU A 1 101 ? -11.973 2.007 -0.167 1.00 95.94 101 GLU A N 1
ATOM 810 C CA . GLU A 1 101 ? -10.839 2.002 -1.083 1.00 95.94 101 GLU A CA 1
ATOM 811 C C . GLU A 1 101 ? -9.530 1.748 -0.327 1.00 95.94 101 GLU A C 1
ATOM 813 O O . GLU A 1 101 ? -8.731 0.907 -0.729 1.00 95.94 101 GLU A O 1
ATOM 818 N N . ASP A 1 102 ? -9.360 2.388 0.829 1.00 94.94 102 ASP A N 1
ATOM 819 C CA . ASP A 1 102 ? -8.198 2.184 1.696 1.00 94.94 102 ASP A CA 1
ATOM 820 C C . ASP A 1 102 ? -8.215 0.788 2.349 1.00 94.94 102 ASP A C 1
ATOM 822 O O . ASP A 1 102 ? -7.178 0.131 2.453 1.00 94.94 102 ASP A O 1
ATOM 826 N N . LEU A 1 103 ? -9.397 0.290 2.744 1.00 92.75 103 LEU A N 1
ATOM 827 C CA . LEU A 1 103 ? -9.560 -1.088 3.229 1.00 92.75 103 LEU A CA 1
ATOM 828 C C . LEU A 1 103 ? -9.276 -2.126 2.137 1.00 92.75 103 LEU A C 1
ATOM 830 O O . LEU A 1 103 ? -8.679 -3.160 2.428 1.00 92.75 103 LEU A O 1
ATOM 834 N N . PHE A 1 104 ? -9.705 -1.861 0.901 1.00 94.31 104 PHE A N 1
ATOM 835 C CA . PHE A 1 104 ? -9.425 -2.711 -0.253 1.00 94.31 104 PHE A CA 1
ATOM 836 C C . PHE A 1 104 ? -7.918 -2.806 -0.474 1.00 94.31 104 PHE A C 1
ATOM 838 O O . PHE A 1 104 ? -7.371 -3.901 -0.571 1.00 94.31 104 PHE A O 1
ATOM 845 N N . LEU A 1 105 ? -7.238 -1.658 -0.484 1.00 94.31 105 LEU A N 1
ATOM 846 C CA . LEU A 1 105 ? -5.801 -1.607 -0.689 1.00 94.31 105 LEU A CA 1
ATOM 847 C C . LEU A 1 105 ? -5.042 -2.358 0.420 1.00 94.31 105 LEU A C 1
ATOM 849 O O . LEU A 1 105 ? -4.161 -3.161 0.115 1.00 94.31 105 LEU A O 1
ATOM 853 N N . LEU A 1 106 ? -5.412 -2.157 1.690 1.00 91.12 106 LEU A N 1
ATOM 854 C CA . LEU A 1 106 ? -4.805 -2.876 2.815 1.00 91.12 106 LEU A CA 1
ATOM 855 C C . LEU A 1 106 ? -4.901 -4.400 2.621 1.00 91.12 106 LEU A C 1
ATOM 857 O O . LEU A 1 106 ? -3.908 -5.107 2.782 1.00 91.12 106 LEU A O 1
ATOM 861 N N . LYS A 1 107 ? -6.079 -4.883 2.211 1.00 89.88 107 LYS A N 1
ATOM 862 C CA . LYS A 1 107 ? -6.358 -6.301 1.949 1.00 89.88 107 LYS A CA 1
ATOM 863 C C . LYS A 1 107 ? -5.583 -6.869 0.761 1.00 89.88 107 LYS A C 1
ATOM 865 O O . LYS A 1 107 ? -5.052 -7.971 0.851 1.00 89.88 107 LYS A O 1
ATOM 870 N N . SER A 1 108 ? -5.426 -6.085 -0.303 1.00 90.50 108 SER A N 1
ATOM 871 C CA . SER A 1 108 ? -4.663 -6.500 -1.489 1.00 90.50 108 SER A CA 1
ATOM 872 C C . SER A 1 108 ? -3.165 -6.709 -1.222 1.00 90.50 108 SER A C 1
ATOM 874 O O . SER A 1 108 ? -2.451 -7.310 -2.015 1.00 90.50 108 SER A O 1
ATOM 876 N N . ILE A 1 109 ? -2.654 -6.211 -0.093 1.00 86.62 109 ILE A N 1
ATOM 877 C CA . ILE A 1 109 ? -1.229 -6.280 0.250 1.00 86.62 109 ILE A CA 1
ATOM 878 C C . ILE A 1 109 ? -0.954 -7.299 1.362 1.00 86.62 109 ILE A C 1
ATOM 880 O O . ILE A 1 109 ? 0.179 -7.779 1.499 1.00 86.62 109 ILE A O 1
ATOM 884 N N . THR A 1 110 ? -1.959 -7.679 2.154 1.00 77.56 110 THR A N 1
ATOM 885 C CA . THR A 1 110 ? -1.825 -8.728 3.178 1.00 77.56 110 THR A CA 1
ATOM 886 C C . THR A 1 110 ? -1.729 -10.127 2.571 1.00 77.56 110 THR A C 1
ATOM 888 O O . THR A 1 110 ? -1.056 -10.968 3.164 1.00 77.56 110 THR A O 1
ATOM 891 N N . GLY A 1 111 ? -2.297 -10.354 1.379 1.00 65.69 111 GLY A N 1
ATOM 892 C CA . GLY A 1 111 ? -2.106 -11.581 0.591 1.00 65.69 111 GLY A CA 1
ATOM 893 C C . GLY A 1 111 ? -2.744 -12.831 1.204 1.00 65.69 111 GLY A C 1
ATOM 894 O O . GLY A 1 111 ? -2.210 -13.927 1.054 1.00 65.69 111 GLY A O 1
ATOM 895 N N . ARG A 1 112 ? -3.845 -12.677 1.951 1.00 70.38 112 ARG A N 1
ATOM 896 C CA . ARG A 1 112 ? -4.612 -13.810 2.489 1.00 70.38 112 ARG A CA 1
ATOM 897 C C . ARG A 1 112 ? -5.776 -14.103 1.552 1.00 70.38 112 ARG A C 1
ATOM 899 O O . ARG A 1 112 ? -6.548 -13.205 1.268 1.00 70.38 112 ARG A O 1
ATOM 906 N N . GLU A 1 113 ? -5.970 -15.359 1.172 1.00 62.66 113 GLU A N 1
ATOM 907 C CA . GLU A 1 113 ? -7.064 -15.785 0.279 1.00 62.66 113 GLU A CA 1
ATOM 908 C C . GLU A 1 113 ? -8.460 -15.366 0.793 1.00 62.66 113 GLU A C 1
ATOM 910 O O . GLU A 1 113 ? -9.321 -14.934 0.033 1.00 62.66 113 GLU A O 1
ATOM 915 N N . ALA A 1 114 ? -8.675 -15.377 2.116 1.00 63.59 114 ALA A N 1
ATOM 916 C CA . ALA A 1 114 ? -9.921 -14.894 2.722 1.00 63.59 114 ALA A CA 1
ATOM 917 C C . ALA A 1 114 ? -10.161 -13.377 2.544 1.00 63.59 114 ALA A C 1
ATOM 919 O O . ALA A 1 114 ? -11.287 -12.909 2.727 1.00 63.59 114 ALA A O 1
ATOM 920 N N . ASP A 1 115 ? -9.125 -12.602 2.210 1.00 79.81 115 ASP A N 1
ATOM 921 C CA . ASP A 1 115 ? -9.243 -11.178 1.903 1.00 79.81 115 ASP A CA 1
ATOM 922 C C . ASP A 1 115 ? -9.826 -10.938 0.488 1.00 79.81 115 ASP A C 1
ATOM 924 O O . ASP A 1 115 ? -10.393 -9.867 0.263 1.00 79.81 115 ASP A O 1
ATOM 928 N N . ASP A 1 116 ? -9.821 -11.923 -0.422 1.00 81.88 116 ASP A N 1
ATOM 929 C CA . ASP A 1 116 ? -10.362 -11.781 -1.789 1.00 81.88 116 ASP A CA 1
ATOM 930 C C . ASP A 1 116 ? -11.877 -11.560 -1.795 1.00 81.88 116 ASP A C 1
ATOM 932 O O . ASP A 1 116 ? -12.379 -10.621 -2.420 1.00 81.88 116 ASP A O 1
ATOM 936 N N . ILE A 1 117 ? -12.616 -12.350 -1.009 1.00 85.75 117 ILE A N 1
ATOM 937 C CA . ILE A 1 117 ? -14.075 -12.208 -0.852 1.00 85.75 117 ILE A CA 1
ATOM 938 C C . ILE A 1 117 ? -14.423 -10.815 -0.302 1.00 85.75 117 ILE A C 1
ATOM 940 O O . ILE A 1 117 ? -15.412 -10.184 -0.701 1.00 85.75 117 ILE A O 1
ATOM 944 N N . ASP A 1 118 ? -13.591 -10.300 0.601 1.00 89.12 118 ASP A N 1
ATOM 945 C CA . ASP A 1 118 ? -13.765 -8.975 1.186 1.00 89.12 118 ASP A CA 1
ATOM 946 C C . ASP A 1 118 ? -13.503 -7.874 0.167 1.00 89.12 118 ASP A C 1
ATOM 948 O O . ASP A 1 118 ? -14.274 -6.915 0.095 1.00 89.12 118 ASP A O 1
ATOM 952 N N . MET A 1 119 ? -12.445 -8.014 -0.629 1.00 92.00 119 MET A N 1
ATOM 953 C CA . MET A 1 119 ? -12.111 -7.093 -1.711 1.00 92.00 119 MET A CA 1
ATOM 954 C C . MET A 1 119 ? -13.216 -7.047 -2.769 1.00 92.00 119 MET A C 1
ATOM 956 O O . MET A 1 119 ? -13.648 -5.958 -3.147 1.00 92.00 119 MET A O 1
ATOM 960 N N . VAL A 1 120 ? -13.750 -8.202 -3.169 1.00 91.31 120 VAL A N 1
ATOM 961 C CA . VAL A 1 120 ? -14.918 -8.318 -4.056 1.00 91.31 120 VAL A CA 1
ATOM 962 C C . VAL A 1 120 ? -16.131 -7.595 -3.475 1.00 91.31 120 VAL A C 1
ATOM 964 O O . VAL A 1 120 ? -16.793 -6.818 -4.169 1.00 91.31 120 VAL A O 1
ATOM 967 N N . THR A 1 121 ? -16.407 -7.799 -2.185 1.00 91.75 121 THR A N 1
ATOM 968 C CA . THR A 1 121 ? -17.519 -7.139 -1.487 1.00 91.75 121 THR A CA 1
ATOM 969 C C . THR A 1 121 ? -17.339 -5.620 -1.459 1.00 91.75 121 THR A C 1
ATOM 971 O O . THR A 1 121 ? -18.282 -4.876 -1.730 1.00 91.75 121 THR A O 1
ATOM 974 N N . LEU A 1 122 ? -16.125 -5.141 -1.169 1.00 93.38 122 LEU A N 1
ATOM 975 C CA . LEU A 1 122 ? -15.792 -3.716 -1.165 1.00 93.38 122 LEU A CA 1
ATOM 976 C C . LEU A 1 122 ? -15.970 -3.103 -2.558 1.00 93.38 122 LEU A C 1
ATOM 978 O O . LEU A 1 122 ? -16.662 -2.090 -2.677 1.00 93.38 122 LEU A O 1
ATOM 982 N N . ALA A 1 123 ? -15.423 -3.744 -3.593 1.00 91.94 123 ALA A N 1
ATOM 983 C CA . ALA A 1 123 ? -15.471 -3.273 -4.975 1.00 91.94 123 ALA A CA 1
ATOM 984 C C . ALA A 1 123 ? -16.896 -3.249 -5.557 1.00 91.94 123 ALA A C 1
ATOM 986 O O . ALA A 1 123 ? -17.229 -2.338 -6.313 1.00 91.94 123 ALA A O 1
ATOM 987 N N . ARG A 1 124 ? -17.764 -4.203 -5.181 1.00 89.62 124 ARG A N 1
ATOM 988 C CA . ARG A 1 124 ? -19.192 -4.211 -5.569 1.00 89.62 124 ARG A CA 1
ATOM 989 C C . ARG A 1 124 ? -20.036 -3.191 -4.810 1.00 89.62 124 ARG A C 1
ATOM 991 O O . ARG A 1 124 ? -21.125 -2.838 -5.259 1.00 89.62 124 ARG A O 1
ATOM 998 N N . SER A 1 125 ? -19.594 -2.760 -3.631 1.00 85.19 125 SER A N 1
ATOM 999 C CA . SER A 1 125 ? -20.434 -1.948 -2.755 1.00 85.19 125 SER A CA 1
ATOM 1000 C C . SER A 1 125 ? -20.538 -0.495 -3.236 1.00 85.19 125 SER A C 1
ATOM 1002 O O . SER A 1 125 ? -19.627 0.311 -3.048 1.00 85.19 125 SER A O 1
ATOM 1004 N N . GLY A 1 126 ? -21.692 -0.127 -3.797 1.00 80.12 126 GLY A N 1
ATOM 1005 C CA . GLY A 1 126 ? -22.031 1.254 -4.159 1.00 80.12 126 GLY A CA 1
ATOM 1006 C C . GLY A 1 126 ? -20.981 1.936 -5.048 1.00 80.12 126 GLY A C 1
ATOM 1007 O O . GLY A 1 126 ? -20.424 1.328 -5.955 1.00 80.12 126 GLY A O 1
ATOM 1008 N N . LYS A 1 127 ? -20.698 3.219 -4.784 1.00 86.81 127 LYS A N 1
ATOM 1009 C CA . LYS A 1 127 ? -19.621 3.959 -5.460 1.00 86.81 127 LYS A CA 1
ATOM 1010 C C . LYS A 1 127 ? -18.267 3.533 -4.877 1.00 86.81 127 LYS A C 1
ATOM 1012 O O . LYS A 1 127 ? -18.045 3.740 -3.681 1.00 86.81 127 LYS A O 1
ATOM 1017 N N . PHE A 1 128 ? -17.416 2.925 -5.703 1.00 92.56 128 PHE A N 1
ATOM 1018 C CA . PHE A 1 128 ? -16.040 2.540 -5.377 1.00 92.56 128 PHE A CA 1
ATOM 1019 C C . PHE A 1 128 ? -15.073 3.269 -6.315 1.00 92.56 128 PHE A C 1
ATOM 1021 O O . PHE A 1 128 ? -15.218 3.182 -7.538 1.00 92.56 128 PHE A O 1
ATOM 1028 N N . ASP A 1 129 ? -14.114 4.009 -5.757 1.00 94.88 129 ASP A N 1
ATOM 1029 C CA . ASP A 1 129 ? -13.194 4.832 -6.548 1.00 94.88 129 ASP A CA 1
ATOM 1030 C C . ASP A 1 129 ? -11.792 4.216 -6.663 1.00 94.88 129 ASP A C 1
ATOM 1032 O O . ASP A 1 129 ? -10.922 4.361 -5.802 1.00 94.88 129 ASP A O 1
ATOM 1036 N N . TRP A 1 130 ? -11.538 3.584 -7.807 1.00 93.75 130 TRP A N 1
ATOM 1037 C CA . TRP A 1 130 ? -10.239 3.005 -8.144 1.00 93.75 130 TRP A CA 1
ATOM 1038 C C . TRP A 1 130 ? -9.087 4.019 -8.162 1.00 93.75 130 TRP A C 1
ATOM 1040 O O . TRP A 1 130 ? -7.933 3.627 -7.995 1.00 93.75 130 TRP A O 1
ATOM 1050 N N . ARG A 1 131 ? -9.356 5.319 -8.351 1.00 95.19 131 ARG A N 1
ATOM 1051 C CA . ARG A 1 131 ? -8.310 6.350 -8.295 1.00 95.19 131 ARG A CA 1
ATOM 1052 C C . ARG A 1 131 ? -7.776 6.534 -6.886 1.00 95.19 131 ARG A C 1
ATOM 1054 O O . ARG A 1 131 ? -6.570 6.714 -6.746 1.00 95.19 131 ARG A O 1
ATOM 1061 N N . ILE A 1 132 ? -8.634 6.436 -5.871 1.00 96.31 132 ILE A N 1
ATOM 1062 C CA . ILE A 1 132 ? -8.209 6.517 -4.469 1.00 96.31 132 ILE A CA 1
ATOM 1063 C C . ILE A 1 132 ? -7.255 5.361 -4.153 1.00 96.31 132 ILE A C 1
ATOM 1065 O O . ILE A 1 132 ? -6.198 5.603 -3.581 1.00 96.31 132 ILE A O 1
ATOM 1069 N N . VAL A 1 133 ? -7.567 4.142 -4.611 1.00 95.50 133 VAL A N 1
ATOM 1070 C CA . VAL A 1 133 ? -6.708 2.956 -4.423 1.00 95.50 133 VAL A CA 1
ATOM 1071 C C . VAL A 1 133 ? -5.304 3.191 -4.986 1.00 95.50 133 VAL A C 1
ATOM 1073 O O . VAL A 1 133 ? -4.316 2.957 -4.298 1.00 95.50 133 VAL A O 1
ATOM 1076 N N . VAL A 1 134 ? -5.197 3.694 -6.220 1.00 94.94 134 VAL A N 1
ATOM 1077 C CA . VAL A 1 134 ? -3.893 3.941 -6.864 1.00 94.94 134 VAL A CA 1
ATOM 1078 C C . VAL A 1 134 ? -3.126 5.080 -6.198 1.00 94.94 134 VAL A C 1
ATOM 1080 O O . VAL A 1 134 ? -1.922 4.974 -5.979 1.00 94.94 134 VAL A O 1
ATOM 1083 N N . GLN A 1 135 ? -3.808 6.180 -5.877 1.00 94.81 135 GLN A N 1
ATOM 1084 C CA . GLN A 1 135 ? -3.173 7.321 -5.220 1.00 94.81 135 GLN A CA 1
ATOM 1085 C C . GLN A 1 135 ? -2.637 6.935 -3.844 1.00 94.81 135 GLN A C 1
ATOM 1087 O O . GLN A 1 135 ? -1.507 7.292 -3.504 1.00 94.81 135 GLN A O 1
ATOM 1092 N N . GLU A 1 136 ? -3.423 6.181 -3.074 1.00 95.88 136 GLU A N 1
ATOM 1093 C CA . GLU A 1 136 ? -2.994 5.702 -1.769 1.00 95.88 136 GLU A CA 1
ATOM 1094 C C . GLU A 1 136 ? -1.871 4.670 -1.899 1.00 95.88 136 GLU A C 1
ATOM 1096 O O . GLU A 1 136 ? -0.908 4.757 -1.148 1.00 95.88 136 GLU A O 1
ATOM 1101 N N . LEU A 1 137 ? -1.909 3.772 -2.891 1.00 94.06 137 LEU A N 1
ATOM 1102 C CA . LEU A 1 137 ? -0.815 2.834 -3.161 1.00 94.06 137 LEU A CA 1
ATOM 1103 C C . LEU A 1 137 ? 0.517 3.567 -3.328 1.00 94.06 137 LEU A C 1
ATOM 1105 O O . LEU A 1 137 ? 1.458 3.289 -2.589 1.00 94.06 137 LEU A O 1
ATOM 1109 N N . TYR A 1 138 ? 0.592 4.539 -4.238 1.00 91.50 138 TYR A N 1
ATOM 1110 C CA . TYR A 1 138 ? 1.828 5.297 -4.454 1.00 91.50 138 TYR A CA 1
ATOM 1111 C C . TYR A 1 138 ? 2.244 6.073 -3.204 1.00 91.50 138 TYR A C 1
ATOM 1113 O O . TYR A 1 138 ? 3.426 6.155 -2.878 1.00 91.50 138 TYR A O 1
ATOM 1121 N N . GLN A 1 139 ? 1.286 6.627 -2.461 1.00 92.44 139 GLN A N 1
ATOM 1122 C CA . GLN A 1 139 ? 1.596 7.306 -1.210 1.00 92.44 139 GLN A CA 1
ATOM 1123 C C . GLN A 1 139 ? 2.178 6.342 -0.163 1.00 92.44 139 GLN A C 1
ATOM 1125 O O . GLN A 1 139 ? 3.118 6.710 0.542 1.00 92.44 139 GLN A O 1
ATOM 1130 N N . GLN A 1 140 ? 1.670 5.115 -0.071 1.00 92.25 140 GLN A N 1
ATOM 1131 C CA . GLN A 1 140 ? 2.188 4.094 0.836 1.00 92.25 140 GLN A CA 1
ATOM 1132 C C . GLN A 1 140 ? 3.579 3.634 0.415 1.00 92.25 140 GLN A C 1
ATOM 1134 O O . GLN A 1 140 ? 4.471 3.633 1.264 1.00 92.25 140 GLN A O 1
ATOM 1139 N N . GLU A 1 141 ? 3.803 3.358 -0.877 1.00 90.44 141 GLU A N 1
ATOM 1140 C CA . GLU A 1 141 ? 5.126 2.963 -1.384 1.00 90.44 141 GLU A CA 1
ATOM 1141 C C . GLU A 1 141 ? 6.203 3.978 -0.967 1.00 90.44 141 GLU A C 1
ATOM 1143 O O . GLU A 1 141 ? 7.245 3.605 -0.421 1.00 90.44 141 GLU A O 1
ATOM 1148 N N . ARG A 1 142 ? 5.875 5.274 -1.050 1.00 87.88 142 ARG A N 1
ATOM 1149 C CA . ARG A 1 142 ? 6.719 6.386 -0.584 1.00 87.88 142 ARG A CA 1
ATOM 1150 C C . ARG A 1 142 ? 6.933 6.413 0.924 1.00 87.88 142 ARG A C 1
ATOM 1152 O O . ARG A 1 142 ? 8.044 6.648 1.404 1.00 87.88 142 ARG A O 1
ATOM 1159 N N . LEU A 1 143 ? 5.859 6.239 1.692 1.00 89.88 143 LEU A N 1
ATOM 1160 C CA . LEU A 1 143 ? 5.865 6.358 3.153 1.00 89.88 143 LEU A CA 1
ATOM 1161 C C . LEU A 1 143 ? 6.647 5.238 3.844 1.00 89.88 143 LEU A C 1
ATOM 1163 O O . LEU A 1 143 ? 7.226 5.469 4.918 1.00 89.88 143 LEU A O 1
ATOM 1167 N N . VAL A 1 144 ? 6.647 4.040 3.256 1.00 88.62 144 VAL A N 1
ATOM 1168 C CA . VAL A 1 144 ? 7.351 2.867 3.793 1.00 88.62 144 VAL A CA 1
ATOM 1169 C C . VAL A 1 144 ? 8.587 2.467 2.986 1.00 88.62 144 VAL A C 1
ATOM 1171 O O . VAL A 1 144 ? 9.351 1.626 3.447 1.00 88.62 144 VAL A O 1
ATOM 1174 N N . ARG A 1 145 ? 8.845 3.120 1.843 1.00 86.06 145 ARG A N 1
ATOM 1175 C CA . ARG A 1 145 ? 9.975 2.848 0.933 1.00 86.06 145 ARG A CA 1
ATOM 1176 C C . ARG A 1 145 ? 10.003 1.398 0.445 1.00 86.06 145 ARG A C 1
ATOM 1178 O O . ARG A 1 145 ? 11.057 0.763 0.400 1.00 86.06 145 ARG A O 1
ATOM 1185 N N . GLN A 1 146 ? 8.832 0.882 0.097 1.00 85.25 146 GLN A N 1
ATOM 1186 C CA . GLN A 1 146 ? 8.632 -0.488 -0.359 1.00 85.25 146 GLN A CA 1
ATOM 1187 C C . GLN A 1 146 ? 7.596 -0.506 -1.477 1.00 85.25 146 GLN A C 1
ATOM 1189 O O . GLN A 1 146 ? 6.578 0.158 -1.369 1.00 85.25 146 GLN A O 1
ATOM 1194 N N . HIS A 1 147 ? 7.828 -1.301 -2.522 1.00 86.12 147 HIS A N 1
ATOM 1195 C CA . HIS A 1 147 ? 6.874 -1.429 -3.623 1.00 86.12 147 HIS A CA 1
ATOM 1196 C C . HIS A 1 147 ? 5.914 -2.591 -3.401 1.00 86.12 147 HIS A C 1
ATOM 1198 O O . HIS A 1 147 ? 6.329 -3.702 -3.064 1.00 86.12 147 HIS A O 1
ATOM 1204 N N . PHE A 1 148 ? 4.638 -2.323 -3.646 1.00 88.19 148 PHE A N 1
ATOM 1205 C CA . PHE A 1 148 ? 3.515 -3.226 -3.439 1.00 88.19 148 PHE A CA 1
ATOM 1206 C C . PHE A 1 148 ? 2.718 -3.490 -4.719 1.00 88.19 148 PHE A C 1
ATOM 1208 O O . PHE A 1 148 ? 1.755 -4.245 -4.689 1.00 88.19 148 PHE A O 1
ATOM 1215 N N . CYS A 1 149 ? 3.109 -2.923 -5.861 1.00 87.62 149 CYS A N 1
ATOM 1216 C CA . CYS A 1 149 ? 2.332 -3.081 -7.092 1.00 87.62 149 CYS A CA 1
ATOM 1217 C C . CYS A 1 149 ? 2.120 -4.530 -7.546 1.00 87.62 149 CYS A C 1
ATOM 1219 O O . CYS A 1 149 ? 1.059 -4.816 -8.078 1.00 87.62 149 CYS A O 1
ATOM 1221 N N . HIS A 1 150 ? 3.075 -5.439 -7.325 1.00 86.62 150 HIS A N 1
ATOM 1222 C CA . HIS A 1 150 ? 2.898 -6.854 -7.686 1.00 86.62 150 HIS A CA 1
ATOM 1223 C C . HIS A 1 150 ? 1.797 -7.531 -6.851 1.00 86.62 150 HIS A C 1
ATOM 1225 O O . HIS A 1 150 ? 0.808 -7.933 -7.449 1.00 86.62 150 HIS A O 1
ATOM 1231 N N . PRO A 1 151 ? 1.857 -7.559 -5.500 1.00 88.06 151 PRO A N 1
ATOM 1232 C CA . PRO A 1 151 ? 0.779 -8.174 -4.718 1.00 88.06 151 PRO A CA 1
ATOM 1233 C C . PRO A 1 151 ? -0.588 -7.503 -4.934 1.00 88.06 151 PRO A C 1
ATOM 1235 O O . PRO A 1 151 ? -1.618 -8.176 -4.903 1.00 88.06 151 PRO A O 1
ATOM 1238 N N . VAL A 1 152 ? -0.613 -6.193 -5.211 1.00 91.44 152 VAL A N 1
ATOM 1239 C CA . VAL A 1 152 ? -1.852 -5.493 -5.585 1.00 91.44 152 VAL A CA 1
ATOM 1240 C C . VAL A 1 152 ? -2.375 -5.967 -6.942 1.00 91.44 152 VAL A C 1
ATOM 1242 O O . VAL A 1 152 ? -3.578 -6.164 -7.076 1.00 91.44 152 VAL A O 1
ATOM 1245 N N . LEU A 1 153 ? -1.510 -6.140 -7.948 1.00 92.06 153 LEU A N 1
ATOM 1246 C CA . LEU A 1 153 ? -1.899 -6.655 -9.264 1.00 92.06 153 LEU A CA 1
ATOM 1247 C C . LEU A 1 153 ? -2.434 -8.086 -9.163 1.00 92.06 153 LEU A C 1
ATOM 1249 O O . LEU A 1 153 ? -3.523 -8.326 -9.672 1.00 92.06 153 LEU A O 1
ATOM 1253 N N . ASP A 1 154 ? -1.751 -8.970 -8.433 1.00 89.44 154 ASP A N 1
ATOM 1254 C CA . ASP A 1 154 ? -2.193 -10.356 -8.217 1.00 89.44 154 ASP A CA 1
ATOM 1255 C C . ASP A 1 154 ? -3.601 -10.386 -7.590 1.00 89.44 154 ASP A C 1
ATOM 1257 O O . ASP A 1 154 ? -4.518 -11.053 -8.072 1.00 89.44 154 ASP A O 1
ATOM 1261 N N . SER A 1 155 ? -3.809 -9.568 -6.554 1.00 89.88 155 SER A N 1
ATOM 1262 C CA . SER A 1 155 ? -5.109 -9.419 -5.890 1.00 89.88 155 SER A CA 1
ATOM 1263 C C . SER A 1 155 ? -6.185 -8.847 -6.819 1.00 89.88 155 SER A C 1
ATOM 1265 O O . SER A 1 155 ? -7.347 -9.252 -6.772 1.00 89.88 155 SER A O 1
ATOM 1267 N N . LEU A 1 156 ? -5.825 -7.884 -7.673 1.00 91.25 156 LEU A N 1
ATOM 1268 C CA . LEU A 1 156 ? -6.750 -7.286 -8.634 1.00 91.25 156 LEU A CA 1
ATOM 1269 C C . LEU A 1 156 ? -7.175 -8.271 -9.715 1.00 91.25 156 LEU A C 1
ATOM 1271 O O . LEU A 1 156 ? -8.327 -8.218 -10.131 1.00 91.25 156 LEU A O 1
ATOM 1275 N N . GLU A 1 157 ? -6.277 -9.140 -10.169 1.00 91.19 157 GLU A N 1
ATOM 1276 C CA . GLU A 1 157 ? -6.584 -10.173 -11.158 1.00 91.19 157 GLU A CA 1
ATOM 1277 C C . GLU A 1 157 ? -7.594 -11.174 -10.597 1.00 91.19 157 GLU A C 1
ATOM 1279 O O . GLU A 1 157 ? -8.626 -11.390 -11.235 1.00 91.19 157 GLU A O 1
ATOM 1284 N N . SER A 1 158 ? -7.385 -11.649 -9.362 1.00 89.06 158 SER A N 1
ATOM 1285 C CA . SER A 1 158 ? -8.362 -12.484 -8.639 1.00 89.06 158 SER A CA 1
ATOM 1286 C C . SER A 1 158 ? -9.729 -11.792 -8.537 1.00 89.06 158 SER A C 1
ATOM 1288 O O . SER A 1 158 ? -10.764 -12.347 -8.913 1.00 89.06 158 SER A O 1
ATOM 1290 N N . VAL A 1 159 ? -9.755 -10.521 -8.118 1.00 90.00 159 VAL A N 1
ATOM 1291 C CA . VAL A 1 159 ? -11.000 -9.738 -8.027 1.00 90.00 159 VAL A CA 1
ATOM 1292 C C . VAL A 1 159 ? -11.659 -9.555 -9.399 1.00 90.00 159 VAL A C 1
ATOM 1294 O O . VAL A 1 159 ? -12.878 -9.667 -9.512 1.00 90.00 159 VAL A O 1
ATOM 1297 N N . MET A 1 160 ? -10.892 -9.265 -10.451 1.00 91.44 160 MET A N 1
ATOM 1298 C CA . MET A 1 160 ? -11.403 -9.091 -11.815 1.00 91.44 160 MET A CA 1
ATOM 1299 C C . MET A 1 160 ? -12.033 -10.3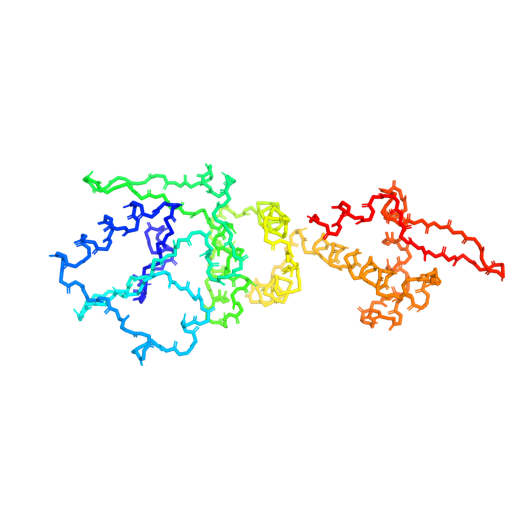74 -12.353 1.00 91.44 160 MET A C 1
ATOM 1301 O O . MET A 1 160 ? -13.108 -10.303 -12.950 1.00 91.44 160 MET A O 1
ATOM 1305 N N . GLU A 1 161 ? -11.399 -11.520 -12.108 1.00 91.31 161 GLU A N 1
ATOM 1306 C CA . GLU A 1 161 ? -11.904 -12.838 -12.482 1.00 91.31 161 GLU A CA 1
ATOM 1307 C C . GLU A 1 161 ? -13.219 -13.152 -11.757 1.00 91.31 161 GLU A C 1
ATOM 1309 O O . GLU A 1 161 ? -14.235 -13.409 -12.403 1.00 91.31 161 GLU A O 1
ATOM 1314 N N . GLN A 1 162 ? -13.252 -13.009 -10.428 1.00 89.06 162 GLN A N 1
ATOM 1315 C CA . GLN A 1 162 ? -14.448 -13.280 -9.616 1.00 89.06 162 GLN A CA 1
ATOM 1316 C C . GLN A 1 162 ? -15.624 -12.336 -9.919 1.00 89.06 162 GLN A C 1
ATOM 1318 O O . GLN A 1 162 ? -16.796 -12.686 -9.737 1.00 89.06 162 GLN A O 1
ATOM 1323 N N . LEU A 1 163 ? -15.331 -11.105 -10.340 1.00 86.56 163 LEU A N 1
ATOM 1324 C CA . LEU A 1 163 ? -16.341 -10.105 -10.672 1.00 86.56 163 LEU A CA 1
ATOM 1325 C C . LEU A 1 163 ? -16.772 -10.133 -12.140 1.00 86.56 163 LEU A C 1
ATOM 1327 O O . LEU A 1 163 ? -17.830 -9.584 -12.447 1.00 86.56 163 LEU A O 1
ATOM 1331 N N . GLY A 1 164 ? -15.963 -10.702 -13.035 1.00 88.62 164 GLY A N 1
ATOM 1332 C CA . GLY A 1 164 ? -16.146 -10.570 -14.480 1.00 88.62 164 GLY A CA 1
ATOM 1333 C C . GLY A 1 164 ? -16.050 -9.119 -14.971 1.00 88.62 164 GLY A C 1
ATOM 1334 O O . GLY A 1 164 ? -16.692 -8.763 -15.960 1.00 88.62 164 GLY A O 1
ATOM 1335 N N . ILE A 1 165 ? -15.293 -8.253 -14.279 1.00 86.81 165 ILE A N 1
ATOM 1336 C CA . ILE A 1 165 ? -15.164 -6.826 -14.625 1.00 86.81 165 ILE A CA 1
ATOM 1337 C C . ILE A 1 165 ? -13.754 -6.464 -15.078 1.00 86.81 165 ILE A C 1
ATOM 1339 O O . ILE A 1 165 ? -12.766 -7.104 -14.730 1.00 86.81 165 ILE A O 1
ATOM 1343 N N . LYS A 1 166 ? -13.653 -5.344 -15.796 1.00 88.75 166 LYS A N 1
ATOM 1344 C CA . LYS A 1 166 ? -12.378 -4.672 -16.050 1.00 88.75 166 LYS A CA 1
ATOM 1345 C C . LYS A 1 166 ? -12.180 -3.554 -15.035 1.00 88.75 166 LYS A C 1
ATOM 1347 O O . LYS A 1 166 ? -13.023 -2.666 -14.924 1.00 88.75 166 LYS A O 1
ATOM 1352 N N . VAL A 1 167 ? -11.043 -3.559 -14.345 1.00 90.19 167 VAL A N 1
ATOM 1353 C CA . VAL A 1 167 ? -10.663 -2.476 -13.433 1.00 90.19 167 VAL A CA 1
ATOM 1354 C C . VAL A 1 167 ? -10.058 -1.309 -14.234 1.00 90.19 167 VAL A C 1
ATOM 1356 O O . VAL A 1 167 ? -9.048 -1.503 -14.917 1.00 90.19 167 VAL A O 1
ATOM 1359 N N . PRO A 1 168 ? -10.610 -0.079 -14.153 1.00 91.25 168 PRO A N 1
ATOM 1360 C CA . PRO A 1 168 ? -10.167 1.058 -14.972 1.00 91.25 168 PRO A CA 1
ATOM 1361 C C . PRO A 1 168 ? -8.690 1.438 -14.807 1.00 91.25 168 PRO A C 1
ATOM 1363 O O . PRO A 1 168 ? -8.082 1.990 -15.724 1.00 91.25 168 PRO A O 1
ATOM 1366 N N . VAL A 1 169 ? -8.110 1.146 -13.641 1.00 93.06 169 VAL A N 1
ATOM 1367 C CA . VAL A 1 169 ? -6.724 1.491 -13.294 1.00 93.06 169 VAL A CA 1
ATOM 1368 C C . VAL A 1 169 ? -5.721 0.360 -13.530 1.00 93.06 169 VAL A C 1
ATOM 1370 O O . VAL A 1 169 ? -4.522 0.579 -13.380 1.00 93.06 169 VAL A O 1
ATOM 1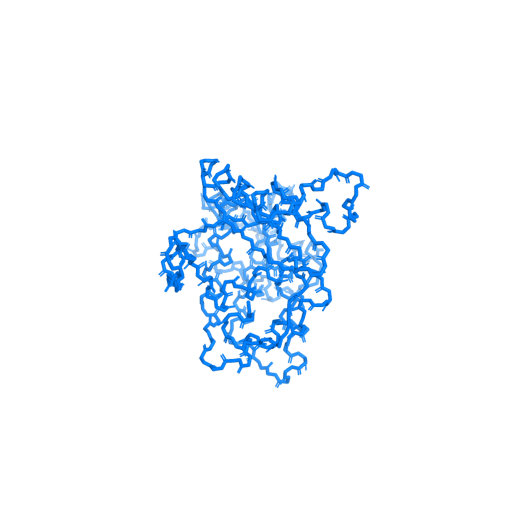373 N N . TYR A 1 170 ? -6.167 -0.829 -13.946 1.00 93.75 170 TYR A N 1
ATOM 1374 C CA . TYR A 1 170 ? -5.301 -2.006 -14.086 1.00 93.75 170 TYR A CA 1
ATOM 1375 C C . TYR A 1 170 ? -4.084 -1.726 -14.982 1.00 93.75 170 TYR A C 1
ATOM 1377 O O . TYR A 1 170 ? -2.935 -1.920 -14.592 1.00 93.75 170 TYR A O 1
ATOM 1385 N N . ARG A 1 171 ? -4.317 -1.136 -16.162 1.00 93.25 171 ARG A N 1
ATOM 1386 C CA . ARG A 1 171 ? -3.237 -0.798 -17.103 1.00 93.25 171 ARG A CA 1
ATOM 1387 C C . ARG A 1 171 ? -2.249 0.223 -16.533 1.00 93.25 171 ARG A C 1
ATOM 1389 O O . ARG A 1 171 ? -1.085 0.231 -16.924 1.00 93.25 171 ARG A O 1
ATOM 1396 N N . GLU A 1 172 ? -2.708 1.126 -15.675 1.00 93.62 172 GLU A N 1
ATOM 1397 C CA . GLU A 1 172 ? -1.842 2.104 -15.019 1.00 93.62 172 GLU A CA 1
ATOM 1398 C C . GLU A 1 172 ? -0.899 1.423 -14.026 1.00 93.62 172 GLU A C 1
ATOM 1400 O O . GLU A 1 172 ? 0.303 1.675 -14.078 1.00 93.62 172 GLU A O 1
ATOM 1405 N N . LEU A 1 173 ? -1.420 0.498 -13.221 1.00 93.12 173 LEU A N 1
ATOM 1406 C CA . LEU A 1 173 ? -0.632 -0.280 -12.268 1.00 93.12 173 LEU A CA 1
ATOM 1407 C C . LEU A 1 173 ? 0.396 -1.176 -12.964 1.00 93.12 173 LEU A C 1
ATOM 1409 O O . LEU A 1 173 ? 1.564 -1.159 -12.586 1.00 93.12 173 LEU A O 1
ATOM 1413 N N . VAL A 1 174 ? 0.014 -1.862 -14.048 1.00 93.62 174 VAL A N 1
ATOM 1414 C CA . VAL A 1 174 ? 0.957 -2.645 -14.871 1.00 93.62 174 VAL A CA 1
ATOM 1415 C C . VAL A 1 174 ? 2.075 -1.755 -15.422 1.00 93.62 174 VAL A C 1
ATOM 1417 O O . VAL A 1 174 ? 3.253 -2.112 -15.375 1.00 93.62 174 VAL A O 1
ATOM 1420 N N . ASN A 1 175 ? 1.733 -0.561 -15.920 1.00 93.62 175 ASN A N 1
ATOM 1421 C CA . ASN A 1 175 ? 2.727 0.393 -16.412 1.00 93.62 175 ASN A CA 1
ATOM 1422 C C . ASN A 1 175 ? 3.687 0.851 -15.304 1.00 93.62 175 ASN A C 1
ATOM 1424 O O . ASN A 1 175 ? 4.883 0.961 -15.568 1.00 93.62 175 ASN A O 1
ATOM 1428 N N . HIS A 1 176 ? 3.184 1.121 -14.097 1.00 92.00 176 HIS A N 1
ATOM 1429 C CA . HIS A 1 176 ? 4.006 1.529 -12.953 1.00 92.00 176 HIS A CA 1
ATOM 1430 C C . HIS A 1 176 ? 4.909 0.391 -12.465 1.00 92.00 176 HIS A C 1
ATOM 1432 O O . HIS A 1 176 ? 6.106 0.604 -12.286 1.00 92.00 176 HIS A O 1
ATOM 1438 N N . ALA A 1 177 ? 4.387 -0.835 -12.360 1.00 92.00 177 ALA A N 1
ATOM 1439 C CA . ALA A 1 177 ? 5.180 -2.022 -12.039 1.00 92.00 177 ALA A CA 1
ATOM 1440 C C . ALA A 1 177 ? 6.305 -2.249 -13.065 1.00 92.00 177 ALA A C 1
ATOM 1442 O O . ALA A 1 177 ? 7.457 -2.486 -12.694 1.00 92.00 177 ALA A O 1
ATOM 1443 N N . THR A 1 178 ? 5.996 -2.085 -14.356 1.00 94.31 178 THR A N 1
ATOM 1444 C CA . THR A 1 178 ? 6.984 -2.202 -15.439 1.00 94.31 178 THR A CA 1
ATOM 1445 C C . THR A 1 178 ? 8.036 -1.094 -15.367 1.00 94.31 178 THR A C 1
ATOM 1447 O O . THR A 1 178 ? 9.229 -1.365 -15.503 1.00 94.31 178 THR A O 1
ATOM 1450 N N . ASP A 1 179 ? 7.623 0.157 -15.134 1.00 94.69 179 ASP A N 1
ATOM 1451 C CA . ASP A 1 179 ? 8.541 1.286 -14.955 1.00 94.69 179 ASP A CA 1
ATOM 1452 C C . ASP A 1 179 ? 9.515 1.019 -13.803 1.00 94.69 179 ASP A C 1
ATOM 1454 O O . ASP A 1 179 ? 10.727 1.199 -13.950 1.00 94.69 179 ASP A O 1
ATOM 1458 N N . PHE A 1 180 ? 8.994 0.523 -12.681 1.00 92.12 180 PHE A N 1
ATOM 1459 C CA . PHE A 1 180 ? 9.793 0.169 -11.520 1.00 92.12 180 PHE A CA 1
ATOM 1460 C C . PHE A 1 180 ? 10.789 -0.959 -11.811 1.00 92.12 180 PHE A C 1
ATOM 1462 O O . PHE A 1 180 ? 11.973 -0.845 -11.481 1.00 92.12 180 PHE A O 1
ATOM 1469 N N . ALA A 1 181 ? 10.349 -2.018 -12.495 1.00 93.25 181 ALA A N 1
ATOM 1470 C CA . ALA A 1 181 ? 11.211 -3.123 -12.907 1.00 93.25 181 ALA A CA 1
ATOM 1471 C C . ALA A 1 181 ? 12.361 -2.651 -13.814 1.00 93.25 181 ALA A C 1
ATOM 1473 O O . ALA A 1 181 ? 13.516 -3.026 -13.594 1.00 93.25 181 ALA A O 1
ATOM 1474 N N . ILE A 1 182 ? 12.079 -1.766 -14.778 1.00 96.19 182 ILE A N 1
ATOM 1475 C CA . ILE A 1 182 ? 13.096 -1.169 -15.656 1.00 96.19 182 ILE A CA 1
ATOM 1476 C C . ILE A 1 182 ? 14.152 -0.425 -14.833 1.00 96.19 182 ILE A C 1
ATOM 1478 O O . ILE A 1 182 ? 15.350 -0.664 -15.003 1.00 96.19 182 ILE A O 1
ATOM 1482 N N . VAL A 1 183 ? 13.731 0.470 -13.934 1.00 95.12 183 VAL A N 1
ATOM 1483 C CA . VAL A 1 183 ? 14.670 1.275 -13.139 1.00 95.12 183 VAL A CA 1
ATOM 1484 C C . VAL A 1 183 ? 15.482 0.392 -12.188 1.00 95.12 183 VAL A C 1
ATOM 1486 O O . VAL A 1 183 ? 16.700 0.561 -12.105 1.00 95.12 183 VAL A O 1
ATOM 1489 N N . ARG A 1 184 ? 14.864 -0.619 -11.561 1.00 93.12 184 ARG A N 1
ATOM 1490 C CA . ARG A 1 184 ? 15.560 -1.619 -10.729 1.00 93.12 184 ARG A CA 1
ATOM 1491 C C . ARG A 1 184 ? 16.614 -2.397 -11.501 1.00 93.12 184 ARG A C 1
ATOM 1493 O O . ARG A 1 184 ? 17.718 -2.580 -10.991 1.00 93.12 184 ARG A O 1
ATOM 1500 N N . VAL A 1 185 ? 16.309 -2.838 -12.721 1.00 95.88 185 VAL A N 1
ATOM 1501 C CA . VAL A 1 185 ? 17.286 -3.520 -13.580 1.00 95.88 185 VAL A CA 1
ATOM 1502 C C . VAL A 1 185 ? 18.467 -2.597 -13.871 1.00 95.88 185 VAL A C 1
ATOM 1504 O O . VAL A 1 185 ? 19.611 -2.994 -13.661 1.00 95.88 185 VAL A O 1
ATOM 1507 N N . LEU A 1 186 ? 18.217 -1.354 -14.285 1.00 96.50 186 LEU A N 1
ATOM 1508 C CA . LEU A 1 186 ? 19.286 -0.394 -14.576 1.00 96.50 186 LEU A CA 1
ATOM 1509 C C . LEU A 1 186 ? 20.145 -0.086 -13.338 1.00 96.50 186 LEU A C 1
ATOM 1511 O O . LEU A 1 186 ? 21.372 -0.030 -13.437 1.00 96.50 186 LEU A O 1
ATOM 1515 N N . GLN A 1 187 ? 19.519 0.047 -12.167 1.00 94.31 187 GLN A N 1
ATOM 1516 C CA . GLN A 1 187 ? 20.207 0.274 -10.897 1.00 94.31 187 GLN A CA 1
ATOM 1517 C C . GLN A 1 187 ? 21.061 -0.926 -10.473 1.00 94.31 187 GLN A C 1
ATOM 1519 O O . GLN A 1 187 ? 22.216 -0.748 -10.089 1.00 94.31 187 GLN A O 1
ATOM 1524 N N . ARG A 1 188 ? 20.521 -2.147 -10.573 1.00 95.31 188 ARG A N 1
ATOM 1525 C CA . ARG A 1 188 ? 21.230 -3.389 -10.232 1.00 95.31 188 ARG A CA 1
ATOM 1526 C C . ARG A 1 188 ? 22.425 -3.623 -11.150 1.00 95.31 188 ARG A C 1
ATOM 1528 O O . ARG A 1 188 ? 23.500 -3.971 -10.677 1.00 95.31 188 ARG A O 1
ATOM 1535 N N . MET A 1 189 ? 22.240 -3.425 -12.454 1.00 94.94 189 MET A N 1
ATOM 1536 C CA . MET A 1 189 ? 23.270 -3.716 -13.453 1.00 94.94 189 MET A CA 1
ATOM 1537 C C . MET A 1 189 ? 24.372 -2.651 -13.501 1.00 94.94 189 MET A C 1
ATOM 1539 O O . MET A 1 189 ? 25.449 -2.934 -14.020 1.00 94.94 189 MET A O 1
ATOM 1543 N N . ARG A 1 190 ? 24.110 -1.434 -12.993 1.00 92.25 190 ARG A N 1
ATOM 1544 C CA . ARG A 1 190 ? 25.059 -0.301 -12.942 1.00 92.25 190 ARG A CA 1
ATOM 1545 C C . ARG A 1 190 ? 25.735 0.013 -14.286 1.00 92.25 190 ARG A C 1
ATOM 1547 O O . ARG A 1 190 ? 26.840 0.546 -14.331 1.00 92.25 190 ARG A O 1
ATOM 1554 N N . LYS A 1 191 ? 25.067 -0.304 -15.396 1.00 93.38 191 LYS A N 1
ATOM 1555 C CA . LYS A 1 191 ? 25.540 -0.058 -16.762 1.00 93.38 191 LYS A CA 1
ATOM 1556 C C . LYS A 1 191 ? 24.376 0.288 -17.677 1.00 93.38 191 LYS A C 1
ATOM 1558 O O . LYS A 1 191 ? 23.216 0.052 -17.341 1.00 93.38 191 LYS A O 1
ATOM 1563 N N . LYS A 1 192 ? 24.694 0.834 -18.850 1.00 96.12 192 LYS A N 1
ATOM 1564 C CA . LYS A 1 192 ? 23.691 1.110 -19.879 1.00 96.12 192 LYS A CA 1
ATOM 1565 C C . LYS A 1 192 ? 23.316 -0.176 -20.614 1.00 96.12 192 LYS A C 1
ATOM 1567 O O . LYS A 1 192 ? 24.205 -0.944 -20.972 1.00 96.12 192 LYS A O 1
ATOM 1572 N N . LEU A 1 193 ? 22.024 -0.384 -20.848 1.00 97.38 193 LEU A N 1
ATOM 1573 C CA . LEU A 1 193 ? 21.466 -1.605 -21.435 1.00 97.38 193 LEU A CA 1
ATOM 1574 C C . LEU A 1 193 ? 20.620 -1.294 -22.671 1.00 97.38 193 LEU A C 1
ATOM 1576 O O . LEU A 1 193 ? 19.992 -0.241 -22.773 1.00 97.38 193 LEU A O 1
ATOM 1580 N N . THR A 1 194 ? 20.580 -2.221 -23.613 1.00 97.56 194 THR A N 1
ATOM 1581 C CA . THR A 1 194 ? 19.639 -2.226 -24.737 1.00 97.56 194 THR A CA 1
ATOM 1582 C C . THR A 1 194 ? 18.234 -2.641 -24.284 1.00 97.56 194 THR A C 1
ATOM 1584 O O . THR A 1 194 ? 18.056 -3.211 -23.209 1.00 97.56 194 THR A O 1
ATOM 1587 N N . ILE A 1 195 ? 17.221 -2.401 -25.127 1.00 97.25 195 ILE A N 1
ATOM 1588 C CA . ILE A 1 195 ? 15.834 -2.838 -24.865 1.00 97.25 195 ILE A CA 1
ATOM 1589 C C . ILE A 1 195 ? 15.771 -4.351 -24.621 1.00 97.25 195 ILE A C 1
ATOM 1591 O O . ILE A 1 195 ? 15.128 -4.780 -23.669 1.00 97.25 195 ILE A O 1
ATOM 1595 N N . SER A 1 196 ? 16.475 -5.136 -25.440 1.00 96.44 196 SER A N 1
ATOM 1596 C CA . SER A 1 196 ? 16.490 -6.598 -25.338 1.00 96.44 196 SER A CA 1
ATOM 1597 C C . SER A 1 196 ? 17.122 -7.085 -24.033 1.00 96.44 196 SER A C 1
ATOM 1599 O O . SER A 1 196 ? 16.600 -7.984 -23.380 1.00 96.44 196 SER A O 1
ATOM 1601 N N . GLU A 1 197 ? 18.218 -6.456 -23.595 1.00 97.00 197 GLU A N 1
ATOM 1602 C CA . GLU A 1 197 ? 18.840 -6.778 -22.304 1.00 97.00 197 GLU A CA 1
ATOM 1603 C C . GLU A 1 197 ? 17.927 -6.430 -21.124 1.00 97.00 197 GLU A C 1
ATOM 1605 O O . GLU A 1 197 ? 17.857 -7.201 -20.169 1.00 97.00 197 GLU A O 1
ATOM 1610 N N . ILE A 1 198 ? 17.211 -5.302 -21.189 1.00 97.38 198 ILE A N 1
ATOM 1611 C CA . ILE A 1 198 ? 16.251 -4.911 -20.148 1.00 97.38 198 ILE A CA 1
ATOM 1612 C C . ILE A 1 198 ? 15.083 -5.897 -20.110 1.00 97.38 198 ILE A C 1
ATOM 1614 O O . ILE A 1 198 ? 14.796 -6.429 -19.043 1.00 97.38 198 ILE A O 1
ATOM 1618 N N . ALA A 1 199 ? 14.460 -6.188 -21.256 1.00 96.81 199 ALA A N 1
ATOM 1619 C CA . ALA A 1 199 ? 13.340 -7.124 -21.347 1.00 96.81 199 ALA A CA 1
ATOM 1620 C C . ALA A 1 199 ? 13.722 -8.512 -20.815 1.00 96.81 199 ALA A C 1
ATOM 1622 O O . ALA A 1 199 ? 13.058 -9.026 -19.923 1.00 96.81 199 ALA A O 1
ATOM 1623 N N . ARG A 1 200 ? 14.868 -9.059 -21.249 1.00 96.56 200 ARG A N 1
ATOM 1624 C CA . ARG A 1 200 ? 15.390 -10.342 -20.749 1.00 96.56 200 ARG A CA 1
ATOM 1625 C C . ARG A 1 200 ? 15.660 -10.331 -19.243 1.00 96.56 200 ARG A C 1
ATOM 1627 O O . ARG A 1 200 ? 15.478 -11.346 -18.588 1.00 96.56 200 ARG A O 1
ATOM 1634 N N . SER A 1 201 ? 16.112 -9.202 -18.695 1.00 95.69 201 SER A N 1
ATOM 1635 C CA . SER A 1 201 ? 16.391 -9.077 -17.256 1.00 95.69 201 SER A CA 1
ATOM 1636 C C . SER A 1 201 ? 15.127 -8.988 -16.402 1.00 95.69 201 SER A C 1
ATOM 1638 O O . SER A 1 201 ? 15.201 -9.269 -15.206 1.00 95.69 201 SER A O 1
ATOM 1640 N N . ILE A 1 202 ? 14.018 -8.530 -16.989 1.00 93.75 202 ILE A N 1
ATOM 1641 C CA . ILE A 1 202 ? 12.699 -8.479 -16.349 1.00 93.75 202 ILE A CA 1
ATOM 1642 C C . ILE A 1 202 ? 12.000 -9.840 -16.481 1.00 93.75 202 ILE A C 1
ATOM 1644 O O . ILE A 1 202 ? 11.386 -10.285 -15.521 1.00 93.75 202 ILE A O 1
ATOM 1648 N N . GLY A 1 203 ? 12.142 -10.515 -17.627 1.00 90.00 203 GLY A N 1
ATOM 1649 C CA . GLY A 1 203 ? 11.506 -11.802 -17.909 1.00 90.00 203 GLY A CA 1
ATOM 1650 C C . GLY A 1 203 ? 10.192 -11.609 -18.660 1.00 90.00 203 GLY A C 1
ATOM 1651 O O . GLY A 1 203 ? 10.208 -11.439 -19.879 1.00 90.00 203 GLY A O 1
ATOM 1652 N N . ASP A 1 204 ? 9.076 -11.582 -17.929 1.00 84.12 204 ASP A N 1
ATOM 1653 C CA . ASP A 1 204 ? 7.701 -11.589 -18.456 1.00 84.12 204 ASP A CA 1
ATOM 1654 C C . ASP A 1 204 ? 7.236 -10.231 -19.011 1.00 84.12 204 ASP A C 1
ATOM 1656 O O . ASP A 1 204 ? 6.193 -9.691 -18.651 1.00 84.12 204 ASP A O 1
ATOM 1660 N N . VAL A 1 205 ? 8.025 -9.636 -19.909 1.00 91.31 205 VAL A N 1
ATOM 1661 C CA . VAL A 1 205 ? 7.668 -8.386 -20.585 1.00 91.31 205 VAL A CA 1
ATOM 1662 C C . VAL A 1 205 ? 8.131 -8.389 -22.035 1.00 91.31 205 VAL A C 1
ATOM 1664 O O . VAL A 1 205 ? 9.252 -8.776 -22.372 1.00 91.31 205 VAL A O 1
ATOM 1667 N N . LYS A 1 206 ? 7.273 -7.901 -22.933 1.00 94.69 206 LYS A N 1
ATOM 1668 C CA . LYS A 1 206 ? 7.601 -7.827 -24.361 1.00 94.69 206 LYS A CA 1
ATOM 1669 C C . LYS A 1 206 ? 8.480 -6.609 -24.653 1.00 94.69 206 LYS A C 1
ATOM 1671 O O . LYS A 1 206 ? 8.281 -5.525 -24.103 1.00 94.69 206 LYS A O 1
ATOM 1676 N N . GLU A 1 207 ? 9.416 -6.731 -25.598 1.00 95.94 207 GLU A N 1
ATOM 1677 C CA . GLU A 1 207 ? 10.342 -5.635 -25.937 1.00 95.94 207 GLU A CA 1
ATOM 1678 C C . GLU A 1 207 ? 9.633 -4.339 -26.371 1.00 95.94 207 GLU A C 1
ATOM 1680 O O . GLU A 1 207 ? 10.113 -3.240 -26.077 1.00 95.94 207 GLU A O 1
ATOM 1685 N N . TYR A 1 208 ? 8.484 -4.430 -27.055 1.00 95.19 208 TYR A N 1
ATOM 1686 C CA . TYR A 1 208 ? 7.727 -3.237 -27.453 1.00 95.19 208 TYR A CA 1
ATOM 1687 C C . TYR A 1 208 ? 7.139 -2.491 -26.245 1.00 95.19 208 TYR A C 1
ATOM 1689 O O . TYR A 1 208 ? 7.022 -1.263 -26.282 1.00 95.19 208 TYR A O 1
ATOM 1697 N N . GLU A 1 209 ? 6.801 -3.202 -25.167 1.00 94.50 209 GLU A N 1
ATOM 1698 C CA . GLU A 1 209 ? 6.280 -2.616 -23.929 1.00 94.50 209 GLU A CA 1
ATOM 1699 C C . GLU A 1 209 ? 7.401 -1.888 -23.208 1.00 94.50 209 GLU A C 1
ATOM 1701 O O . GLU A 1 209 ? 7.269 -0.695 -22.930 1.00 94.50 209 GLU A O 1
ATOM 1706 N N . VAL A 1 210 ? 8.550 -2.552 -23.046 1.00 96.94 210 VAL A N 1
ATOM 1707 C CA . VAL A 1 210 ? 9.773 -1.943 -22.507 1.00 96.94 210 VAL A CA 1
ATOM 1708 C C . VAL A 1 210 ? 10.146 -0.690 -23.296 1.00 96.94 210 VAL A C 1
ATOM 1710 O O . VAL A 1 210 ? 10.381 0.363 -22.707 1.00 96.94 210 VAL A O 1
ATOM 1713 N N . ARG A 1 211 ? 10.127 -0.746 -24.634 1.00 96.81 211 ARG A N 1
ATOM 1714 C CA . ARG A 1 211 ? 10.393 0.419 -25.493 1.00 96.81 211 ARG A CA 1
ATOM 1715 C C . ARG A 1 211 ? 9.443 1.578 -25.192 1.00 96.81 211 ARG A C 1
ATOM 1717 O O . ARG A 1 211 ? 9.898 2.712 -25.037 1.00 96.81 211 ARG A O 1
ATOM 1724 N N . ARG A 1 212 ? 8.138 1.309 -25.116 1.00 96.94 212 ARG A N 1
ATOM 1725 C CA . ARG A 1 212 ? 7.116 2.325 -24.832 1.00 96.94 212 ARG A CA 1
ATOM 1726 C C . ARG A 1 212 ? 7.306 2.936 -23.443 1.00 96.94 212 ARG A C 1
ATOM 1728 O O . ARG A 1 212 ? 7.221 4.156 -23.307 1.00 96.94 212 ARG A O 1
ATOM 1735 N N . ARG A 1 213 ? 7.576 2.111 -22.428 1.00 97.56 213 ARG A N 1
ATOM 1736 C CA . ARG A 1 213 ? 7.835 2.567 -21.055 1.00 97.56 213 ARG A CA 1
ATOM 1737 C C . ARG A 1 213 ? 9.099 3.420 -20.975 1.00 97.56 213 ARG A C 1
ATOM 1739 O O . ARG A 1 213 ? 9.047 4.539 -20.473 1.00 97.56 213 ARG A O 1
ATOM 1746 N N . LEU A 1 214 ? 10.198 2.974 -21.588 1.00 97.69 214 LEU A N 1
ATOM 1747 C CA . LEU A 1 214 ? 11.457 3.725 -21.657 1.00 97.69 214 LEU A CA 1
ATOM 1748 C C . LEU A 1 214 ? 11.280 5.115 -22.275 1.00 97.69 214 LEU A C 1
ATOM 1750 O O . LEU A 1 214 ? 11.837 6.071 -21.752 1.00 97.69 214 LEU A O 1
ATOM 1754 N N . GLN A 1 215 ? 10.473 5.261 -23.332 1.00 96.44 215 GLN A N 1
ATOM 1755 C CA . GLN A 1 215 ? 10.168 6.581 -23.905 1.00 96.44 215 GLN A CA 1
ATOM 1756 C C . GLN A 1 215 ? 9.469 7.507 -22.897 1.00 96.44 215 GLN A C 1
ATOM 1758 O O . GLN A 1 215 ? 9.749 8.706 -22.860 1.00 96.44 215 GLN A O 1
ATOM 1763 N N . GLN A 1 216 ? 8.564 6.977 -22.067 1.00 96.69 216 GLN A N 1
ATOM 1764 C CA . GLN A 1 216 ? 7.911 7.766 -21.019 1.00 96.69 216 GLN A CA 1
ATOM 1765 C C . GLN A 1 216 ? 8.884 8.129 -19.890 1.00 96.69 216 GLN A C 1
ATOM 1767 O O . GLN A 1 216 ? 8.910 9.279 -19.451 1.00 96.69 216 GLN A O 1
ATOM 1772 N N . LEU A 1 217 ? 9.713 7.180 -19.454 1.00 97.50 217 LEU A N 1
ATOM 1773 C CA . LEU A 1 217 ? 10.725 7.396 -18.418 1.00 97.50 217 LEU A CA 1
ATOM 1774 C C . LEU A 1 217 ? 11.819 8.379 -18.858 1.00 97.50 217 LEU A C 1
ATOM 1776 O O . LEU A 1 217 ? 12.286 9.185 -18.051 1.00 97.50 217 LEU A O 1
ATOM 1780 N N . GLU A 1 218 ? 12.187 8.357 -20.139 1.00 96.94 218 GLU A N 1
ATOM 1781 C CA . GLU A 1 218 ? 13.119 9.297 -20.766 1.00 96.94 218 GLU A CA 1
ATOM 1782 C C . GLU A 1 218 ? 12.559 10.727 -20.736 1.00 96.94 218 GLU A C 1
ATOM 1784 O O . GLU A 1 218 ? 13.234 11.645 -20.269 1.00 96.94 218 GLU A O 1
ATOM 1789 N N . ARG A 1 219 ? 11.284 10.920 -21.111 1.00 96.75 219 ARG A N 1
ATOM 1790 C CA . ARG A 1 219 ? 10.599 12.228 -21.008 1.00 96.75 219 ARG A CA 1
ATOM 1791 C C . ARG A 1 219 ? 10.567 12.759 -19.575 1.00 96.75 219 ARG A C 1
ATOM 1793 O O . ARG A 1 219 ? 10.764 13.951 -19.355 1.00 96.75 219 ARG A O 1
ATOM 1800 N N . LYS A 1 220 ? 10.367 11.873 -18.596 1.00 96.12 220 LYS A N 1
ATOM 1801 C CA . LYS A 1 220 ? 10.401 12.202 -17.160 1.00 96.12 220 LYS A CA 1
ATOM 1802 C C . LYS A 1 220 ? 11.823 12.363 -16.603 1.00 96.12 220 LYS A C 1
ATOM 1804 O O . LYS A 1 220 ? 11.977 12.678 -15.423 1.00 96.12 220 LYS A O 1
ATOM 1809 N N . LYS A 1 221 ? 12.863 12.155 -17.421 1.00 97.06 221 LYS A N 1
ATOM 1810 C CA . LYS A 1 221 ? 14.289 12.186 -17.045 1.00 97.06 221 LYS A CA 1
ATOM 1811 C C . LYS A 1 221 ? 14.658 11.190 -15.934 1.00 97.06 221 LYS A C 1
ATOM 1813 O O . LYS A 1 221 ? 15.655 11.382 -15.236 1.00 97.06 221 LYS A O 1
ATOM 1818 N N . ILE A 1 222 ? 13.852 10.140 -15.769 1.00 97.19 222 ILE A N 1
ATOM 1819 C CA . ILE A 1 222 ? 14.093 9.012 -14.852 1.00 97.19 222 ILE A CA 1
ATOM 1820 C C . ILE A 1 222 ? 15.108 8.054 -15.478 1.00 97.19 222 ILE A C 1
ATOM 1822 O O . ILE A 1 222 ? 15.954 7.498 -14.788 1.00 97.19 222 ILE A O 1
ATOM 1826 N N . VAL A 1 223 ? 15.060 7.914 -16.801 1.00 97.50 223 VAL A N 1
ATOM 1827 C CA . VAL A 1 223 ? 16.020 7.155 -17.604 1.00 97.50 223 VAL A CA 1
ATOM 1828 C C . VAL A 1 223 ? 16.738 8.115 -18.551 1.00 97.50 223 VAL A C 1
ATOM 1830 O O . VAL A 1 223 ? 16.157 9.094 -19.016 1.00 97.50 223 VAL A O 1
ATOM 1833 N N . SER A 1 224 ? 18.009 7.843 -18.831 1.00 96.88 224 SER A N 1
ATOM 1834 C CA . SER A 1 224 ? 18.812 8.528 -19.843 1.00 96.88 224 SER A CA 1
ATOM 1835 C C . SER A 1 224 ? 19.071 7.604 -21.031 1.00 96.88 224 SER A C 1
ATOM 1837 O O . SER A 1 224 ? 19.168 6.388 -20.867 1.00 96.88 224 SER A O 1
ATOM 1839 N N . THR A 1 225 ? 19.204 8.167 -22.233 1.00 96.38 225 THR A N 1
ATOM 1840 C CA . THR A 1 225 ? 19.578 7.411 -23.434 1.00 96.38 225 THR A CA 1
ATOM 1841 C C . THR A 1 225 ? 20.941 7.846 -23.962 1.00 96.38 225 THR A C 1
ATOM 1843 O O . THR A 1 225 ? 21.324 9.008 -23.859 1.00 96.38 225 THR A O 1
ATOM 1846 N N . SER A 1 226 ? 21.659 6.928 -24.605 1.00 95.12 226 SER A N 1
ATOM 1847 C CA . SER A 1 226 ? 22.808 7.244 -25.462 1.00 95.12 226 SER A CA 1
ATOM 1848 C C . SER A 1 226 ? 22.975 6.195 -26.566 1.00 95.12 226 SER A C 1
ATOM 1850 O O . SER A 1 226 ? 22.179 5.261 -26.663 1.00 95.12 226 SER A O 1
ATOM 1852 N N . LYS A 1 227 ? 24.018 6.326 -27.393 1.00 95.00 227 LYS A N 1
ATOM 1853 C CA . LYS A 1 227 ? 24.438 5.287 -28.343 1.00 95.00 227 LYS A CA 1
ATOM 1854 C C . LYS A 1 227 ? 25.720 4.610 -27.855 1.00 95.00 227 LYS A C 1
ATOM 1856 O O . LYS A 1 227 ? 26.623 5.291 -27.382 1.00 95.00 227 LYS A O 1
ATOM 1861 N N . LEU A 1 228 ? 25.799 3.288 -27.975 1.00 90.56 228 LEU A N 1
ATOM 1862 C CA . LEU A 1 228 ? 27.003 2.493 -27.721 1.00 90.56 228 LEU A CA 1
ATOM 1863 C C . LEU A 1 228 ? 27.179 1.512 -28.883 1.00 90.56 228 LEU A C 1
ATOM 1865 O O . LEU A 1 228 ? 26.274 0.725 -29.153 1.00 90.56 228 LEU A O 1
ATOM 1869 N N . LYS A 1 229 ? 28.313 1.585 -29.595 1.00 89.94 229 LYS A N 1
ATOM 1870 C CA . LYS A 1 229 ? 28.582 0.770 -30.800 1.00 89.94 229 LYS A CA 1
ATOM 1871 C C . LYS A 1 229 ? 27.409 0.794 -31.805 1.00 89.94 229 LYS A C 1
ATOM 1873 O O . LYS A 1 229 ? 26.934 -0.244 -32.251 1.00 89.94 229 LYS A O 1
ATOM 1878 N N . GLY A 1 230 ? 26.865 1.985 -32.072 1.00 89.75 230 GLY A N 1
ATOM 1879 C CA . GLY A 1 230 ? 25.725 2.191 -32.979 1.00 89.75 230 GLY A CA 1
ATOM 1880 C C . GLY A 1 230 ? 24.340 1.822 -32.421 1.00 89.75 230 GLY A C 1
ATOM 1881 O O . GLY A 1 230 ? 23.334 2.225 -33.001 1.00 89.75 230 GLY A O 1
ATOM 1882 N N . LYS A 1 231 ? 24.248 1.134 -31.275 1.00 92.00 231 LYS A N 1
ATOM 1883 C CA . LYS A 1 231 ? 22.975 0.710 -30.664 1.00 92.00 231 LYS A CA 1
ATOM 1884 C C . LYS A 1 231 ? 22.472 1.719 -29.629 1.00 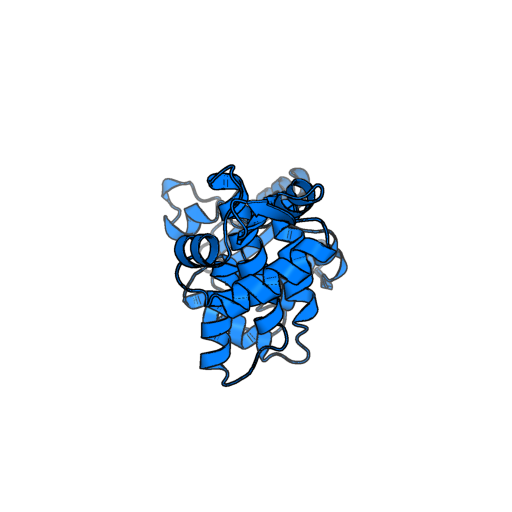92.00 231 LYS A C 1
ATOM 1886 O O . LYS A 1 231 ? 23.263 2.262 -28.858 1.00 92.00 231 LYS A O 1
ATOM 1891 N N . LYS A 1 232 ? 21.153 1.955 -29.581 1.00 95.25 232 LYS A N 1
ATOM 1892 C CA . LYS A 1 232 ? 20.514 2.773 -28.532 1.00 95.25 232 LYS A CA 1
ATOM 1893 C C . LYS A 1 232 ? 20.544 2.007 -27.203 1.00 95.25 232 LYS A C 1
ATOM 1895 O O . LYS A 1 232 ? 20.079 0.870 -27.137 1.00 95.25 232 LYS A O 1
ATOM 1900 N N . VAL A 1 233 ? 21.092 2.636 -26.167 1.00 97.44 233 VAL A N 1
ATOM 1901 C CA . VAL A 1 233 ? 21.218 2.083 -24.812 1.00 97.44 233 VAL A CA 1
ATOM 1902 C C . VAL A 1 233 ? 20.668 3.060 -23.779 1.00 97.44 233 VAL A C 1
ATOM 1904 O O . VAL A 1 233 ? 20.692 4.274 -23.987 1.00 97.44 233 VAL A O 1
ATOM 1907 N N . TYR A 1 234 ? 20.206 2.521 -22.658 1.00 98.00 234 TYR A N 1
ATOM 1908 C CA . TYR A 1 234 ? 19.481 3.227 -21.611 1.00 98.00 234 TYR A CA 1
ATOM 1909 C C . TYR A 1 234 ? 20.182 3.056 -20.266 1.00 98.00 234 TYR A C 1
ATOM 1911 O O . TYR A 1 234 ? 20.658 1.968 -19.960 1.00 98.00 234 TYR A O 1
ATOM 1919 N N . GLY A 1 235 ? 20.254 4.119 -19.471 1.00 97.12 235 GLY A N 1
ATOM 1920 C CA . GLY A 1 235 ? 20.803 4.119 -18.114 1.00 97.12 235 GLY A CA 1
ATOM 1921 C C . GLY A 1 235 ? 19.934 4.931 -17.159 1.00 97.12 235 GLY A C 1
ATOM 1922 O O . GLY A 1 235 ? 18.912 5.483 -17.561 1.00 97.12 235 GLY A O 1
ATOM 1923 N N . LEU A 1 236 ? 20.333 5.035 -15.892 1.00 97.38 236 LEU A N 1
ATOM 1924 C CA . LEU A 1 236 ? 19.629 5.901 -14.944 1.00 97.38 236 LEU A CA 1
ATOM 1925 C C . LEU A 1 236 ? 19.737 7.373 -15.375 1.00 97.38 236 LEU A C 1
ATOM 1927 O O . LEU A 1 236 ? 20.758 7.821 -15.905 1.00 97.38 236 LEU A O 1
ATOM 1931 N N . GLY A 1 237 ? 18.643 8.107 -15.217 1.00 95.88 237 GLY A N 1
ATOM 1932 C CA . GLY A 1 237 ? 18.565 9.548 -15.420 1.00 95.88 237 GLY A CA 1
ATOM 1933 C C . GLY A 1 237 ? 18.621 10.302 -14.094 1.00 95.88 237 GLY A C 1
ATOM 1934 O O . GLY A 1 237 ? 18.571 9.714 -13.017 1.00 95.88 237 GLY A O 1
ATOM 1935 N N . ARG A 1 238 ? 18.679 11.633 -14.168 1.00 94.88 238 ARG A N 1
ATOM 1936 C CA . ARG A 1 238 ? 18.810 12.510 -12.990 1.00 94.88 238 ARG A CA 1
ATOM 1937 C C . ARG A 1 238 ? 17.647 12.417 -11.990 1.00 94.88 238 ARG A C 1
ATOM 1939 O O . ARG A 1 238 ? 17.827 12.748 -10.829 1.00 94.88 238 ARG A O 1
ATOM 1946 N N . ASN A 1 239 ? 16.468 11.977 -12.437 1.00 94.81 239 ASN A N 1
ATOM 1947 C CA . ASN A 1 239 ? 15.288 11.820 -11.582 1.00 94.81 239 ASN A CA 1
ATOM 1948 C C . ASN A 1 239 ? 15.107 10.374 -11.073 1.00 94.81 239 ASN A C 1
ATOM 1950 O O . ASN A 1 239 ? 14.094 10.087 -10.437 1.00 94.81 239 ASN A O 1
ATOM 1954 N N . ALA A 1 240 ? 16.048 9.460 -11.351 1.00 91.81 240 ALA A N 1
ATOM 1955 C CA . ALA A 1 240 ? 15.933 8.053 -10.963 1.00 91.81 240 ALA A CA 1
ATOM 1956 C C . ALA A 1 240 ? 15.821 7.863 -9.448 1.00 91.81 240 ALA A C 1
ATOM 1958 O O . ALA A 1 240 ? 14.940 7.143 -8.989 1.00 91.81 240 ALA A O 1
ATOM 1959 N N . ASP A 1 241 ? 16.655 8.553 -8.669 1.00 87.56 241 ASP A N 1
ATOM 1960 C CA . ASP A 1 241 ? 16.648 8.415 -7.209 1.00 87.56 241 ASP A CA 1
ATOM 1961 C C . ASP A 1 241 ? 15.343 8.912 -6.584 1.00 87.56 241 ASP A C 1
ATOM 1963 O O . ASP A 1 241 ? 14.865 8.340 -5.609 1.00 87.56 241 ASP A O 1
ATOM 1967 N N . VAL A 1 242 ? 14.743 9.959 -7.157 1.00 86.62 242 VAL A N 1
ATOM 1968 C CA . VAL A 1 242 ? 13.445 10.482 -6.706 1.00 86.62 242 VAL A CA 1
ATOM 1969 C C . VAL A 1 242 ? 12.334 9.482 -7.004 1.00 86.62 242 VAL A C 1
ATOM 1971 O O . VAL A 1 242 ? 11.480 9.267 -6.154 1.00 86.62 242 VAL A O 1
ATOM 1974 N N . PHE A 1 243 ? 12.369 8.847 -8.178 1.00 87.06 243 PHE A N 1
ATOM 1975 C CA . PHE A 1 243 ? 11.418 7.801 -8.553 1.00 87.06 243 PHE A CA 1
ATOM 1976 C C . PHE A 1 243 ? 11.562 6.541 -7.684 1.00 87.06 243 PHE A C 1
ATOM 1978 O O . PHE A 1 243 ? 10.564 5.962 -7.290 1.00 87.06 243 PHE A O 1
ATOM 1985 N N . MET A 1 244 ? 12.790 6.144 -7.337 1.00 82.31 244 MET A N 1
ATOM 1986 C CA . MET A 1 244 ? 13.064 4.950 -6.521 1.00 82.31 244 MET A CA 1
ATOM 1987 C C . MET A 1 244 ? 12.791 5.133 -5.023 1.00 82.31 244 MET A C 1
ATOM 1989 O O . MET A 1 244 ? 12.624 4.155 -4.304 1.00 82.31 244 MET A O 1
ATOM 1993 N N . ARG A 1 245 ? 12.801 6.375 -4.532 1.00 74.12 245 ARG A N 1
ATOM 1994 C CA . ARG A 1 245 ? 12.320 6.740 -3.183 1.00 74.12 245 ARG A CA 1
ATOM 1995 C C . ARG A 1 245 ? 10.819 7.074 -3.182 1.00 74.12 245 ARG A C 1
ATOM 1997 O O . ARG A 1 245 ? 10.296 7.497 -2.148 1.00 74.12 245 ARG A O 1
ATOM 2004 N N . GLY A 1 246 ? 10.233 7.020 -4.378 1.00 56.09 246 GLY A N 1
ATOM 2005 C CA . GLY A 1 246 ? 8.877 7.376 -4.763 1.00 56.09 246 GLY A CA 1
ATOM 2006 C C . GLY A 1 246 ? 7.917 6.205 -4.664 1.00 56.09 246 GLY A C 1
ATOM 2007 O O . GLY A 1 246 ? 6.860 6.354 -5.308 1.00 56.09 246 GLY A O 1
#

Secondary structure (DSSP,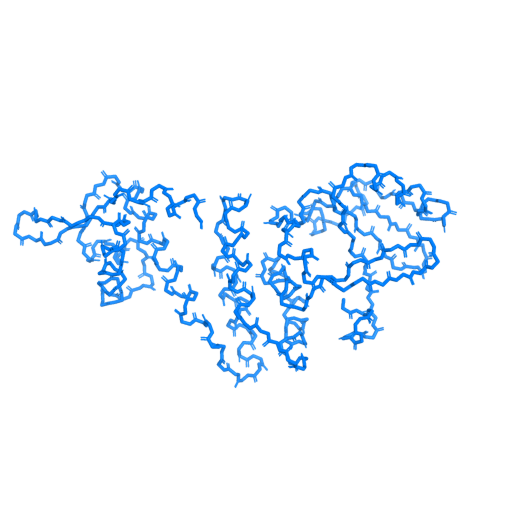 8-state):
-GGGTS-S--SEEEEEESSHHHHHHHHHHHHHTT-EEPPGGGS-HHHHTT--SEEEE-TTS-EEEEEESEETTTEE--HHHHHTPEEEEETTEEEEE--HHHHHHHHHHH--THHHHHHHHHHHSSS--HHHHHHHHHHHHHHHT---HHHHHHHHHHHHHHHT---TTHHHHHHHHHHHHHHHHHHHH-S-B-HHHHHHHH-S--HHHHHHHHHHHHHTTSEEEEEETTEEEEEE-TTHHHHHT-